Protein AF-A0A1S3IYH3-F1 (afdb_monomer)

Secondary structure (DSSP, 8-state):
------------EEEEETTTEEEEGGGHHHHSTTS-------------------PPPEEEEEEEEEE-HHHHHHHHHTTT-EEPP--SHHHHHHHHHHHHHSTTTT-TT--EEEEEE-TTSTT--EE-STT--B--S--BPTT-S--GGG--EEEE-TTS-EEEE-TTS-EEEEEEEETTTSS-------TTGGGS--S-------PPPP-EEEEEEEE-HHHHHHHHHHTT-EE---SSHHHHHHHHHHHTTSTT--SEEEEEEE-TTSTT--EESSSTT-B--S--BPTT-S--GGG--EEEEETTS-EEEE-TTS-EEEEEE-

Structure (mmCIF, N/CA/C/O backbone):
data_AF-A0A1S3IYH3-F1
#
_entry.id   AF-A0A1S3IYH3-F1
#
loop_
_atom_site.group_PDB
_atom_site.id
_atom_site.type_symbol
_atom_site.label_atom_id
_atom_site.label_alt_id
_atom_site.label_comp_id
_atom_site.label_asym_id
_atom_site.label_entity_id
_atom_site.label_seq_id
_atom_site.pdbx_PDB_ins_code
_atom_site.Cartn_x
_atom_site.Cartn_y
_atom_site.Cartn_z
_atom_site.occupancy
_atom_site.B_iso_or_equiv
_atom_site.auth_seq_id
_atom_site.auth_comp_id
_atom_site.auth_asym_id
_atom_site.auth_atom_id
_atom_site.pdbx_PDB_model_num
ATOM 1 N N . MET A 1 1 ? 7.144 14.142 38.634 1.00 33.03 1 MET A N 1
ATOM 2 C CA . MET A 1 1 ? 6.765 12.744 38.323 1.00 33.03 1 MET A CA 1
ATOM 3 C C . MET A 1 1 ? 5.379 12.823 37.693 1.00 33.03 1 MET A C 1
ATOM 5 O O . MET A 1 1 ? 4.534 13.426 38.326 1.00 33.03 1 MET A O 1
ATOM 9 N N . ALA A 1 2 ? 5.072 12.397 36.472 1.00 28.08 2 ALA A N 1
ATOM 10 C CA . ALA A 1 2 ? 5.749 11.542 35.507 1.00 28.08 2 ALA A CA 1
ATOM 11 C C . ALA A 1 2 ? 5.583 12.110 34.079 1.00 28.08 2 ALA A C 1
ATOM 13 O O . ALA A 1 2 ? 4.710 12.928 33.810 1.00 28.08 2 ALA A O 1
ATOM 14 N N . THR A 1 3 ? 6.490 11.691 33.207 1.00 27.89 3 THR A N 1
ATOM 15 C CA . THR A 1 3 ? 6.721 12.091 31.816 1.00 27.89 3 THR A CA 1
ATOM 16 C C . THR A 1 3 ? 5.726 11.433 30.852 1.00 27.89 3 THR A C 1
ATOM 18 O O . THR A 1 3 ? 5.687 10.208 30.773 1.00 27.89 3 THR A O 1
ATOM 21 N N . GLY A 1 4 ? 4.963 12.227 30.095 1.00 26.36 4 GLY A N 1
ATOM 22 C CA . GLY A 1 4 ? 4.136 11.757 28.978 1.00 26.36 4 GLY A CA 1
ATOM 23 C C . GLY A 1 4 ? 4.936 11.767 27.675 1.00 26.36 4 GLY A C 1
ATOM 24 O O . GLY A 1 4 ? 5.191 12.830 27.118 1.00 26.36 4 GLY A O 1
ATOM 25 N N . GLY A 1 5 ? 5.371 10.593 27.218 1.00 24.89 5 GLY A N 1
ATOM 26 C CA . GLY A 1 5 ? 6.037 10.420 25.928 1.00 24.89 5 GLY A CA 1
ATOM 27 C C . GLY A 1 5 ? 5.013 10.158 24.830 1.00 24.89 5 GLY A C 1
ATOM 28 O O . GLY A 1 5 ? 4.596 9.020 24.647 1.00 24.89 5 GLY A O 1
ATOM 29 N N . GLY A 1 6 ? 4.607 11.202 24.108 1.00 24.44 6 GLY A N 1
ATOM 30 C CA . GLY A 1 6 ? 3.922 11.052 22.826 1.00 24.44 6 GLY A CA 1
ATOM 31 C C . GLY A 1 6 ? 4.946 10.705 21.748 1.00 24.44 6 GLY A C 1
ATOM 32 O O . GLY A 1 6 ? 5.895 11.459 21.529 1.00 24.44 6 GLY A O 1
ATOM 33 N N . THR A 1 7 ? 4.795 9.560 21.088 1.00 23.80 7 THR A N 1
ATOM 34 C CA . THR A 1 7 ? 5.646 9.194 19.952 1.00 23.80 7 THR A CA 1
ATOM 35 C C . THR A 1 7 ? 5.167 9.953 18.716 1.00 23.80 7 THR A C 1
ATOM 37 O O . THR A 1 7 ? 4.266 9.515 18.008 1.00 23.80 7 THR A O 1
ATOM 40 N N . LEU A 1 8 ? 5.761 11.120 18.463 1.00 22.53 8 LEU A N 1
ATOM 41 C CA . LEU A 1 8 ? 5.666 11.808 17.175 1.00 22.53 8 LEU A CA 1
ATOM 42 C C . LEU A 1 8 ? 6.261 10.888 16.093 1.00 22.53 8 LEU A C 1
ATOM 44 O O . LEU A 1 8 ? 7.454 10.580 16.138 1.00 22.53 8 LEU A O 1
ATOM 48 N N . ARG A 1 9 ? 5.457 10.434 15.121 1.00 36.41 9 ARG A N 1
ATOM 49 C CA . ARG A 1 9 ? 5.990 9.816 13.896 1.00 36.41 9 ARG A CA 1
ATOM 50 C C . ARG A 1 9 ? 6.529 10.936 13.009 1.00 36.41 9 ARG A C 1
ATOM 52 O O . ARG A 1 9 ? 5.762 11.703 12.441 1.00 36.41 9 ARG A O 1
ATOM 59 N N . MET A 1 10 ? 7.853 11.058 12.957 1.00 27.27 10 MET A N 1
ATOM 60 C CA . MET A 1 10 ? 8.545 12.009 12.090 1.00 27.27 10 MET A CA 1
ATOM 61 C C . MET A 1 10 ? 8.615 11.444 10.668 1.00 27.27 10 MET A C 1
ATOM 63 O O . MET A 1 10 ? 9.302 10.450 10.444 1.00 27.27 10 MET A O 1
ATOM 67 N N . GLU A 1 11 ? 7.955 12.091 9.709 1.00 35.34 11 GLU A N 1
ATOM 68 C CA . GLU A 1 11 ? 8.387 12.020 8.311 1.00 35.34 11 GLU A CA 1
ATOM 69 C C . GLU A 1 11 ? 9.703 12.800 8.200 1.00 35.34 11 GLU A C 1
ATOM 71 O O . GLU A 1 11 ? 9.780 13.968 8.588 1.00 35.34 11 GLU A O 1
ATOM 76 N N . ILE A 1 12 ? 10.767 12.144 7.735 1.00 40.91 12 ILE A N 1
ATOM 77 C CA . ILE A 1 12 ? 12.074 12.780 7.552 1.00 40.91 12 ILE A CA 1
ATOM 78 C C . ILE A 1 12 ? 12.260 13.019 6.056 1.00 40.91 12 ILE A C 1
ATOM 80 O O . ILE A 1 12 ? 12.367 12.066 5.288 1.00 40.91 12 ILE A O 1
ATOM 84 N N . ARG A 1 13 ? 12.271 14.295 5.660 1.00 44.53 13 ARG A N 1
ATOM 85 C CA . ARG A 1 13 ? 12.477 14.741 4.277 1.00 44.53 13 ARG A CA 1
ATOM 86 C C . ARG A 1 13 ? 13.925 15.186 4.072 1.00 44.53 13 ARG A C 1
ATOM 88 O O . ARG A 1 13 ? 14.491 15.858 4.942 1.00 44.53 13 ARG A O 1
ATOM 95 N N . TRP A 1 14 ? 14.483 14.833 2.919 1.00 43.94 14 TRP A N 1
ATOM 96 C CA . TRP A 1 14 ? 15.854 15.144 2.511 1.00 43.94 14 TRP A CA 1
ATOM 97 C C . TRP A 1 14 ? 15.852 15.851 1.154 1.00 43.94 14 TRP A C 1
ATOM 99 O O . TRP A 1 14 ? 15.078 15.479 0.272 1.00 43.94 14 TRP A O 1
ATOM 109 N N . THR A 1 15 ? 16.728 16.842 0.983 1.00 38.06 15 THR A N 1
ATOM 110 C CA . THR A 1 15 ? 16.970 17.534 -0.294 1.00 38.06 15 THR A CA 1
ATOM 111 C C . THR A 1 15 ? 18.453 17.466 -0.656 1.00 38.06 15 THR A C 1
ATOM 113 O O . THR A 1 15 ? 19.318 17.422 0.225 1.00 38.06 15 THR A O 1
ATOM 116 N N . ILE A 1 16 ? 18.754 17.463 -1.956 1.00 38.06 16 ILE A N 1
ATOM 117 C CA . ILE A 1 16 ? 20.124 17.518 -2.479 1.00 38.06 16 ILE A CA 1
ATOM 118 C C . ILE A 1 16 ? 20.373 18.910 -3.074 1.00 38.06 16 ILE A C 1
ATOM 120 O O . ILE A 1 16 ? 19.574 19.408 -3.862 1.00 38.06 16 ILE A O 1
ATOM 124 N N . GLN A 1 17 ? 21.506 19.527 -2.733 1.00 34.56 17 GLN A N 1
ATOM 125 C CA . GLN A 1 17 ? 22.093 20.632 -3.501 1.00 34.56 17 GLN A CA 1
ATOM 126 C C . GLN A 1 17 ? 23.407 20.159 -4.139 1.00 34.56 17 GLN A C 1
ATOM 128 O O .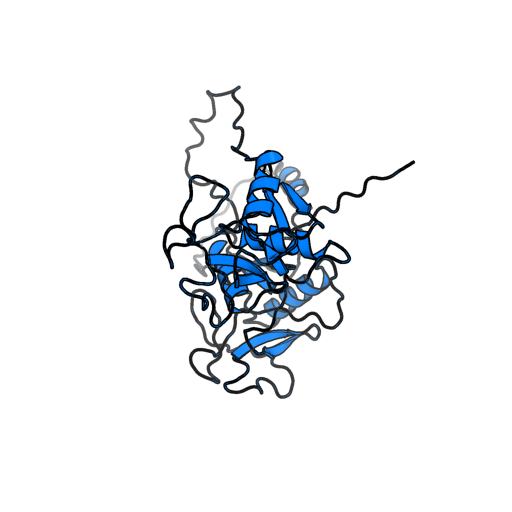 GLN A 1 17 ? 24.094 19.298 -3.582 1.00 34.56 17 GLN A O 1
ATOM 133 N N . HIS A 1 18 ? 23.755 20.698 -5.315 1.00 33.41 18 HIS A N 1
ATOM 134 C CA . HIS A 1 18 ? 24.972 20.331 -6.050 1.00 33.41 18 HIS A CA 1
ATOM 135 C C . HIS A 1 18 ? 26.210 20.352 -5.134 1.00 33.41 18 HIS A C 1
ATOM 137 O O . HIS A 1 18 ? 26.569 21.397 -4.595 1.00 33.41 18 HIS A O 1
ATOM 143 N N . GLY A 1 19 ? 26.854 19.189 -4.964 1.00 39.56 19 GLY A N 1
ATOM 144 C CA . GLY A 1 19 ? 28.021 19.008 -4.089 1.00 39.56 19 GLY A CA 1
ATOM 145 C C . GLY A 1 19 ? 27.952 17.826 -3.111 1.00 39.56 19 GLY A C 1
ATOM 146 O O . GLY A 1 19 ? 28.908 17.618 -2.373 1.00 39.56 19 GLY A O 1
ATOM 147 N N . GLY A 1 20 ? 26.864 17.043 -3.096 1.00 31.80 20 GLY A N 1
ATOM 148 C CA . GLY A 1 20 ? 26.795 15.775 -2.348 1.00 31.80 20 GLY A CA 1
ATOM 149 C C . GLY A 1 20 ? 26.596 15.911 -0.833 1.00 31.80 20 GLY A C 1
ATOM 150 O O . GLY A 1 20 ? 26.801 14.947 -0.101 1.00 31.80 20 GLY A O 1
ATOM 151 N N . SER A 1 21 ? 26.200 17.088 -0.338 1.00 30.55 21 SER A N 1
ATOM 152 C CA . SER A 1 21 ? 25.918 17.298 1.087 1.00 30.55 21 SER A CA 1
ATOM 153 C C . SER A 1 21 ? 24.420 17.156 1.376 1.00 30.55 21 SER A C 1
ATOM 155 O O . SER A 1 21 ? 23.612 17.899 0.822 1.00 30.55 21 SER A O 1
ATOM 157 N N . LEU A 1 22 ? 24.058 16.235 2.274 1.00 38.19 22 LEU A N 1
ATOM 158 C CA . LEU A 1 22 ? 22.696 16.069 2.798 1.00 38.19 22 LEU A CA 1
ATOM 159 C C . LEU A 1 22 ? 22.382 17.169 3.821 1.00 38.19 22 LEU A C 1
ATOM 161 O O . LEU A 1 22 ? 23.230 17.511 4.646 1.00 38.19 22 LEU A O 1
ATOM 165 N N . SER A 1 23 ? 21.153 17.690 3.816 1.00 39.28 23 SER A N 1
ATOM 166 C CA . SER A 1 23 ? 20.659 18.596 4.862 1.00 39.28 23 SER A CA 1
ATOM 167 C C . SER A 1 23 ? 19.246 18.209 5.312 1.00 39.28 23 SER A C 1
ATOM 169 O O . SER A 1 23 ? 18.416 17.782 4.509 1.00 39.28 23 SER A O 1
ATOM 171 N N . ARG A 1 24 ? 18.985 18.295 6.623 1.00 38.81 24 ARG A N 1
ATOM 172 C CA . ARG A 1 24 ? 17.698 17.955 7.250 1.00 38.81 24 ARG A CA 1
ATOM 173 C C . ARG A 1 24 ? 16.799 19.194 7.258 1.00 38.81 24 ARG A C 1
ATOM 175 O O . ARG A 1 24 ? 17.214 20.238 7.755 1.00 38.81 24 ARG A O 1
ATOM 182 N N . MET A 1 25 ? 15.548 19.083 6.798 1.00 38.34 25 MET A N 1
ATOM 183 C CA . MET A 1 25 ? 14.662 20.259 6.650 1.00 38.34 25 MET A CA 1
ATOM 184 C C . MET A 1 25 ? 14.366 21.035 7.950 1.00 38.34 25 MET A C 1
ATOM 186 O O . MET A 1 25 ? 14.010 22.206 7.882 1.00 38.34 25 MET A O 1
ATOM 190 N N . ALA A 1 26 ? 14.573 20.451 9.137 1.00 32.03 26 ALA A N 1
ATOM 191 C CA . ALA A 1 26 ? 14.351 21.144 10.413 1.00 32.03 26 ALA A CA 1
ATOM 192 C C . ALA A 1 26 ? 15.288 22.355 10.655 1.00 32.03 26 ALA A C 1
ATOM 194 O O . ALA A 1 26 ? 15.049 23.131 11.578 1.00 32.03 26 ALA A O 1
ATOM 195 N N . GLU A 1 27 ? 16.349 22.522 9.856 1.00 33.31 27 GLU A N 1
ATOM 196 C CA . GLU A 1 27 ? 17.391 23.538 10.075 1.00 33.31 27 GLU A CA 1
ATOM 197 C C . GLU A 1 27 ? 17.412 24.658 9.007 1.00 33.31 27 GLU A C 1
ATOM 199 O O . GLU A 1 27 ? 17.999 25.722 9.229 1.00 33.31 27 GLU A O 1
ATOM 204 N N . MET A 1 28 ? 16.711 24.489 7.874 1.00 29.89 28 MET A N 1
ATOM 205 C CA . MET A 1 28 ? 16.685 25.495 6.796 1.00 29.89 28 MET A CA 1
ATOM 206 C C . MET A 1 28 ? 15.749 26.683 7.065 1.00 29.89 28 MET A C 1
ATOM 208 O O . MET A 1 28 ? 16.052 27.787 6.613 1.00 29.89 28 MET A O 1
ATOM 212 N N . GLU A 1 29 ? 14.684 26.533 7.862 1.00 29.12 29 GLU A N 1
ATOM 213 C CA . GLU A 1 29 ? 13.773 27.659 8.153 1.00 29.12 29 GLU A CA 1
ATOM 214 C C . GLU A 1 29 ? 14.436 28.791 8.958 1.00 29.12 29 GLU A C 1
ATOM 216 O O . GLU A 1 29 ? 14.025 29.946 8.856 1.00 29.12 29 GLU A O 1
ATOM 221 N N . LYS A 1 30 ? 15.500 28.504 9.725 1.00 28.83 30 LYS A N 1
ATOM 222 C CA . LYS A 1 30 ? 16.181 29.522 10.546 1.00 28.83 30 LYS A CA 1
ATOM 223 C C . LYS A 1 30 ? 17.328 30.243 9.841 1.00 28.83 30 LYS A C 1
ATOM 225 O O . LYS A 1 30 ? 17.666 31.350 10.248 1.00 28.83 30 LYS A O 1
ATOM 230 N N . THR A 1 31 ? 17.912 29.660 8.795 1.00 26.84 31 THR A N 1
ATOM 231 C CA . THR A 1 31 ? 19.165 30.181 8.213 1.00 26.84 31 THR A CA 1
ATOM 232 C C . THR A 1 31 ? 18.926 31.093 7.002 1.00 26.84 31 THR A C 1
ATOM 234 O O . THR A 1 31 ? 19.692 32.029 6.762 1.00 26.84 31 THR A O 1
ATOM 237 N N . VAL A 1 32 ? 17.823 30.892 6.270 1.00 28.75 32 VAL A N 1
ATOM 238 C CA . VAL A 1 32 ? 17.511 31.683 5.063 1.00 28.75 32 VAL A CA 1
ATOM 239 C C . VAL A 1 32 ? 17.020 33.099 5.404 1.00 28.75 32 VAL A C 1
ATOM 241 O O . VAL A 1 32 ? 17.332 34.047 4.688 1.00 28.75 32 VAL A O 1
ATOM 244 N N . TRP A 1 33 ? 16.342 33.296 6.540 1.00 23.28 33 TRP A N 1
ATOM 245 C CA . TRP A 1 33 ? 15.825 34.618 6.925 1.00 23.28 33 TRP A CA 1
ATOM 246 C C . TRP A 1 33 ? 16.855 35.552 7.575 1.00 23.28 33 TRP A C 1
ATOM 248 O O . TRP A 1 33 ? 16.637 36.762 7.598 1.00 23.28 33 TRP A O 1
ATOM 258 N N . SER A 1 34 ? 17.989 35.046 8.073 1.00 29.34 34 SER A N 1
ATOM 259 C CA . SER A 1 34 ? 18.982 35.892 8.755 1.00 29.34 34 SER A CA 1
ATOM 260 C C . SER A 1 34 ? 20.096 36.429 7.850 1.00 29.34 34 SER A C 1
ATOM 262 O O . SER A 1 34 ? 20.919 37.205 8.328 1.00 29.34 34 SER A O 1
ATOM 264 N N . SER A 1 35 ? 20.170 36.026 6.574 1.00 28.72 35 SER A N 1
ATOM 265 C CA . SER A 1 35 ? 21.348 36.288 5.724 1.00 28.72 35 SER A CA 1
ATOM 266 C C . SER A 1 35 ? 21.102 37.114 4.450 1.00 28.72 35 SER A C 1
ATOM 268 O O . SER A 1 35 ? 22.063 37.434 3.757 1.00 28.72 35 SER A O 1
ATOM 270 N N . LEU A 1 36 ? 19.874 37.576 4.173 1.00 29.19 36 LEU A N 1
ATOM 271 C CA . LEU A 1 36 ? 19.559 38.418 2.998 1.00 29.19 36 LEU A CA 1
ATOM 272 C C . LEU A 1 36 ? 19.303 39.904 3.313 1.00 29.19 36 LEU A C 1
ATOM 274 O O . LEU A 1 36 ? 18.517 40.576 2.649 1.00 29.19 36 LEU A O 1
ATOM 278 N N . GLN A 1 37 ? 20.026 40.466 4.282 1.00 33.94 37 GLN A N 1
ATOM 279 C CA . GLN A 1 37 ? 20.200 41.918 4.377 1.00 33.94 37 GLN A CA 1
ATOM 280 C C . GLN A 1 37 ? 21.682 42.259 4.464 1.00 33.94 37 GLN A C 1
ATOM 282 O O . GLN A 1 37 ? 22.277 42.204 5.534 1.00 33.94 37 GLN A O 1
ATOM 287 N N . THR A 1 38 ? 22.279 42.595 3.321 1.00 28.53 38 THR A N 1
ATOM 288 C CA . THR A 1 38 ? 23.277 43.666 3.131 1.00 28.53 38 THR A CA 1
ATOM 289 C C . THR A 1 38 ? 23.877 43.545 1.731 1.00 28.53 38 THR A C 1
ATOM 291 O O . THR A 1 38 ? 24.253 42.460 1.307 1.00 28.53 38 THR A O 1
ATOM 294 N N . GLY A 1 39 ? 24.005 44.668 1.020 1.00 27.91 39 GLY A N 1
ATOM 295 C CA . GLY A 1 39 ? 24.922 44.750 -0.123 1.00 27.91 39 GLY A CA 1
ATOM 296 C C . GLY A 1 39 ? 24.356 45.381 -1.385 1.00 27.91 39 GLY A C 1
ATOM 297 O O . GLY A 1 39 ? 24.109 44.711 -2.375 1.00 27.91 39 GLY A O 1
ATOM 298 N N . ASN A 1 40 ? 24.209 46.700 -1.346 1.00 34.19 40 ASN A N 1
ATOM 299 C CA . ASN A 1 40 ? 24.083 47.576 -2.506 1.00 34.19 40 ASN A CA 1
ATOM 300 C C . ASN A 1 40 ? 25.356 47.477 -3.386 1.00 34.19 40 ASN A C 1
ATOM 302 O O . ASN A 1 40 ? 26.454 47.559 -2.835 1.00 34.19 40 ASN A O 1
ATOM 306 N N . GLY A 1 41 ? 25.252 47.359 -4.717 1.00 28.59 41 GLY A N 1
ATOM 307 C CA . GLY A 1 41 ? 26.436 47.432 -5.590 1.00 28.59 41 GLY A CA 1
ATOM 308 C C . GLY A 1 41 ? 26.230 46.983 -7.039 1.00 28.59 41 GLY A C 1
ATOM 309 O O . GLY A 1 41 ? 26.011 45.815 -7.322 1.00 28.59 41 GLY A O 1
ATOM 310 N N . THR A 1 42 ? 26.326 47.936 -7.959 1.00 33.19 42 THR A N 1
ATOM 3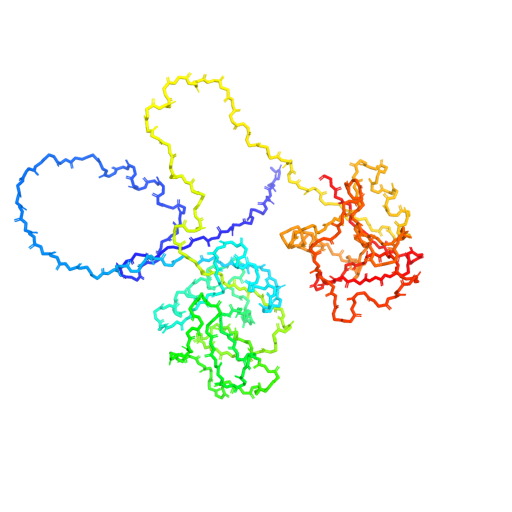11 C CA . THR A 1 42 ? 26.116 47.847 -9.412 1.00 33.19 42 THR A CA 1
ATOM 312 C C . THR A 1 42 ? 27.272 47.231 -10.223 1.00 33.19 42 THR A C 1
ATOM 314 O O . THR A 1 42 ? 28.432 47.382 -9.854 1.00 33.19 42 THR A O 1
ATOM 317 N N . THR A 1 43 ? 26.919 46.777 -11.440 1.00 30.12 43 THR A N 1
ATOM 318 C CA . THR A 1 43 ? 27.673 46.700 -12.726 1.00 30.12 43 THR A CA 1
ATOM 319 C C . THR A 1 43 ? 28.136 45.327 -13.242 1.00 30.12 43 THR A C 1
ATOM 321 O O . THR A 1 43 ? 28.867 44.609 -12.576 1.00 30.12 43 THR A O 1
ATOM 324 N N . GLY A 1 44 ? 27.781 45.046 -14.510 1.00 26.86 44 GLY A N 1
ATOM 325 C CA . GLY A 1 44 ? 28.550 44.188 -15.425 1.00 26.86 44 GLY A CA 1
ATOM 326 C C . GLY A 1 44 ? 27.785 43.032 -16.078 1.00 26.86 44 GLY A C 1
ATOM 327 O O . GLY A 1 44 ? 27.739 41.943 -15.524 1.00 26.86 44 GLY A O 1
ATOM 328 N N . LEU A 1 45 ? 27.244 43.246 -17.286 1.00 34.94 45 LEU A N 1
ATOM 329 C CA . LEU A 1 45 ? 26.768 42.172 -18.167 1.00 34.94 45 LEU A CA 1
ATOM 330 C C . LEU A 1 45 ? 27.917 41.224 -18.557 1.00 34.94 45 LEU A C 1
ATOM 332 O O . LEU A 1 45 ? 28.933 41.678 -19.080 1.00 34.94 45 LEU A O 1
ATOM 336 N N . ALA A 1 46 ? 27.676 39.918 -18.455 1.00 26.88 46 ALA A N 1
ATOM 337 C CA . ALA A 1 46 ? 28.262 38.919 -19.341 1.00 26.88 46 ALA A CA 1
ATOM 338 C C . ALA A 1 46 ? 27.167 37.915 -19.720 1.00 26.88 46 ALA A C 1
ATOM 340 O O . ALA A 1 46 ? 26.683 37.143 -18.898 1.00 26.88 46 ALA A O 1
ATOM 341 N N . THR A 1 47 ? 26.737 37.982 -20.975 1.00 36.47 47 THR A N 1
ATOM 342 C CA . THR A 1 47 ? 25.867 36.996 -21.610 1.00 36.47 47 THR A CA 1
ATOM 343 C C . THR A 1 47 ? 26.681 35.746 -21.926 1.00 36.47 47 THR A C 1
ATOM 345 O O . THR A 1 47 ? 27.591 35.808 -22.752 1.00 36.47 47 THR A O 1
ATOM 348 N N . ALA A 1 48 ? 26.325 34.614 -21.329 1.00 28.94 48 ALA A N 1
ATOM 349 C CA . ALA A 1 48 ? 26.636 33.300 -21.873 1.00 28.94 48 ALA A CA 1
ATOM 350 C C . ALA A 1 48 ? 25.410 32.413 -21.661 1.00 28.94 48 ALA A C 1
ATOM 352 O O . ALA A 1 48 ? 25.058 32.047 -20.545 1.00 28.94 48 ALA A O 1
ATOM 353 N N . SER A 1 49 ? 24.717 32.171 -22.768 1.00 40.12 49 SER A N 1
ATOM 354 C CA . SER A 1 49 ? 23.694 31.154 -22.919 1.00 40.12 49 SER A CA 1
ATOM 355 C C . SER A 1 49 ? 24.337 29.782 -22.755 1.00 40.12 49 SER A C 1
ATOM 357 O O . SER A 1 49 ? 25.081 29.356 -23.638 1.00 40.12 49 SER A O 1
ATOM 359 N N . ASP A 1 50 ? 24.023 29.095 -21.667 1.00 29.39 50 ASP A N 1
ATOM 360 C CA . ASP A 1 50 ? 24.104 27.643 -21.636 1.00 29.39 50 ASP A CA 1
ATOM 361 C C . ASP A 1 50 ? 22.809 27.125 -21.016 1.00 29.39 50 ASP A C 1
ATOM 363 O O . ASP A 1 50 ? 22.590 27.181 -19.807 1.00 29.39 50 ASP A O 1
ATOM 367 N N . SER A 1 51 ? 21.874 26.739 -21.882 1.00 35.41 51 SER A N 1
ATOM 368 C CA . SER A 1 51 ? 20.636 26.079 -21.488 1.00 35.41 51 SER A CA 1
ATOM 369 C C . SER A 1 51 ? 20.906 24.585 -21.327 1.00 35.41 51 SER A C 1
ATOM 371 O O . SER A 1 51 ? 20.350 23.765 -22.056 1.00 35.41 51 SER A O 1
ATOM 373 N N . SER A 1 52 ? 21.770 24.216 -20.386 1.00 36.59 52 SER A N 1
ATOM 374 C CA . SER A 1 52 ? 21.681 22.895 -19.778 1.00 36.59 52 SER A CA 1
ATOM 375 C C . SER A 1 52 ? 20.533 22.973 -18.778 1.00 36.59 52 SER A C 1
ATOM 377 O O . SER A 1 52 ? 20.650 23.636 -17.747 1.00 36.59 52 SER A O 1
ATOM 379 N N . SER A 1 53 ? 19.392 22.378 -19.112 1.00 34.59 53 SER A N 1
ATOM 380 C CA . SER A 1 53 ? 18.264 22.219 -18.197 1.00 34.59 53 SER A CA 1
ATOM 381 C C . SER A 1 53 ? 18.746 21.495 -16.939 1.00 34.59 53 SER A C 1
ATOM 383 O O . SER A 1 53 ? 18.936 20.280 -16.953 1.00 34.59 53 SER A O 1
ATOM 385 N N . VAL A 1 54 ? 19.006 22.249 -15.872 1.00 40.59 54 VAL A N 1
ATOM 386 C CA . VAL A 1 54 ? 19.349 21.703 -14.559 1.00 40.59 54 VAL A CA 1
ATOM 387 C C . VAL A 1 54 ? 18.153 20.863 -14.107 1.00 40.59 54 VAL A C 1
ATOM 389 O O . VAL A 1 54 ? 17.078 21.419 -13.881 1.00 40.59 54 VAL A O 1
ATOM 392 N N . LYS A 1 55 ? 18.310 19.530 -14.041 1.00 45.47 55 LYS A N 1
ATOM 393 C CA . LYS A 1 55 ? 17.298 18.619 -13.477 1.00 45.47 55 LYS A CA 1
ATOM 394 C C . LYS A 1 55 ? 17.039 19.089 -12.044 1.00 45.47 55 LYS A C 1
ATOM 396 O O . LYS A 1 55 ? 17.990 19.297 -11.287 1.00 45.47 55 LYS A O 1
ATOM 401 N N . ALA A 1 56 ? 15.779 19.352 -11.706 1.00 50.84 56 ALA A N 1
ATOM 402 C CA . ALA A 1 56 ? 15.414 19.747 -10.352 1.00 50.84 56 ALA A CA 1
ATOM 403 C C . ALA A 1 56 ? 15.888 18.669 -9.356 1.00 50.84 56 ALA A C 1
ATOM 405 O O . ALA A 1 56 ? 15.952 17.494 -9.720 1.00 50.84 56 ALA A O 1
ATOM 406 N N . PRO A 1 57 ? 16.266 19.038 -8.122 1.00 59.84 57 PRO A N 1
ATOM 407 C CA . PRO A 1 57 ? 16.714 18.055 -7.147 1.00 59.84 57 PRO A CA 1
ATOM 408 C C . PRO A 1 57 ? 15.571 17.100 -6.775 1.00 59.84 57 PRO A C 1
ATOM 410 O O . PRO A 1 57 ? 14.490 17.555 -6.392 1.00 59.84 57 PRO A O 1
ATOM 413 N N . SER A 1 58 ? 15.833 15.791 -6.846 1.00 69.88 58 SER A N 1
ATOM 414 C CA . SER A 1 58 ? 14.918 14.761 -6.345 1.00 69.88 58 SER A CA 1
ATOM 415 C C . SER A 1 58 ? 14.745 14.886 -4.827 1.00 69.88 58 SER A C 1
ATOM 417 O O . SER A 1 58 ? 15.706 15.119 -4.081 1.00 69.88 58 SER A O 1
ATOM 419 N N . VAL A 1 59 ? 13.513 14.709 -4.360 1.00 79.25 59 VAL A N 1
ATOM 420 C CA . VAL A 1 59 ? 13.140 14.634 -2.946 1.00 79.25 59 VAL A CA 1
ATOM 421 C C . VAL A 1 59 ? 12.812 13.188 -2.610 1.00 79.25 59 VAL A C 1
ATOM 423 O O . VAL A 1 59 ? 12.004 12.550 -3.282 1.00 79.25 59 VAL A O 1
ATOM 426 N N . TYR A 1 60 ? 13.401 12.695 -1.523 1.00 79.75 60 TYR A N 1
ATOM 427 C CA . TYR A 1 60 ? 13.220 11.319 -1.078 1.00 79.75 60 TYR A CA 1
ATOM 428 C C . TYR A 1 60 ? 12.452 11.254 0.240 1.00 79.75 60 TYR A C 1
ATOM 430 O O . TYR A 1 60 ? 12.754 11.983 1.192 1.00 79.75 60 TYR A O 1
ATOM 438 N N . THR A 1 61 ? 11.484 10.342 0.313 1.00 82.38 61 THR A N 1
ATOM 439 C CA . THR A 1 61 ? 10.676 10.091 1.513 1.00 82.38 61 THR A CA 1
ATOM 440 C C . THR A 1 61 ? 10.752 8.621 1.896 1.00 82.38 61 THR A C 1
ATOM 442 O O . THR A 1 61 ? 10.277 7.756 1.165 1.00 82.38 61 THR A O 1
ATOM 445 N N . TYR A 1 62 ? 11.325 8.336 3.063 1.00 82.19 62 TYR A N 1
ATOM 446 C CA . TYR A 1 62 ? 11.318 6.994 3.641 1.00 82.19 62 TYR A CA 1
ATOM 447 C C . TYR A 1 62 ? 9.955 6.663 4.249 1.00 82.19 62 TYR A C 1
ATOM 449 O O . TYR A 1 62 ? 9.422 7.445 5.042 1.00 82.19 62 TYR A O 1
ATOM 457 N N . VAL A 1 63 ? 9.429 5.481 3.935 1.00 83.06 63 VAL A N 1
ATOM 458 C CA . VAL A 1 63 ? 8.122 5.028 4.407 1.00 83.06 63 VAL A CA 1
ATOM 459 C C . VAL A 1 63 ? 8.283 3.772 5.282 1.00 83.06 63 VAL A C 1
ATOM 461 O O . VAL A 1 63 ? 8.568 2.689 4.764 1.00 83.06 63 VAL A O 1
ATOM 464 N N . PRO A 1 64 ? 8.106 3.886 6.617 1.00 80.25 64 PRO A N 1
ATOM 465 C CA . PRO A 1 64 ? 8.301 2.791 7.569 1.00 80.25 64 PRO A CA 1
ATOM 466 C C . PRO A 1 64 ? 7.060 1.897 7.718 1.00 80.25 64 PRO A C 1
ATOM 468 O O . PRO A 1 64 ? 6.581 1.675 8.833 1.00 80.25 64 PRO A O 1
ATOM 471 N N . ILE A 1 65 ? 6.486 1.448 6.602 1.00 76.56 65 ILE A N 1
ATOM 472 C CA . ILE A 1 65 ? 5.362 0.504 6.590 1.00 76.56 65 ILE A CA 1
ATOM 473 C C . ILE A 1 65 ? 5.665 -0.637 5.624 1.00 76.56 65 ILE A C 1
ATOM 475 O O . ILE A 1 65 ? 6.213 -0.419 4.549 1.00 76.56 65 ILE A O 1
ATOM 479 N N . ASP A 1 66 ? 5.296 -1.848 6.022 1.00 82.88 66 ASP A N 1
ATOM 480 C CA . ASP A 1 66 ? 5.478 -3.068 5.243 1.00 82.88 66 ASP A CA 1
ATOM 481 C C . ASP A 1 66 ? 4.380 -3.192 4.175 1.00 82.88 66 ASP A C 1
ATOM 483 O O . ASP A 1 66 ? 3.234 -3.492 4.509 1.00 82.88 66 ASP A O 1
ATOM 487 N N . LEU A 1 67 ? 4.723 -2.980 2.901 1.00 82.12 67 LEU A N 1
ATOM 488 C CA . LEU A 1 67 ? 3.816 -3.133 1.755 1.00 82.12 67 LEU A CA 1
ATOM 489 C C . LEU A 1 67 ? 4.396 -4.069 0.691 1.00 82.12 67 LEU A C 1
ATOM 491 O O . LEU A 1 67 ? 5.615 -4.223 0.580 1.00 82.12 67 LEU A O 1
ATOM 495 N N . SER A 1 68 ? 3.517 -4.681 -0.109 1.00 87.88 68 SER A N 1
ATOM 496 C CA . SER A 1 68 ? 3.925 -5.356 -1.343 1.00 87.88 68 SER A CA 1
ATOM 497 C C . SER A 1 68 ? 4.479 -4.341 -2.344 1.00 87.88 68 SER A C 1
ATOM 499 O O . SER A 1 68 ? 4.236 -3.138 -2.221 1.00 87.88 68 SER A O 1
ATOM 501 N N . TYR A 1 69 ? 5.197 -4.813 -3.361 1.00 90.88 69 TYR A N 1
ATOM 502 C CA . TYR A 1 69 ? 5.772 -3.935 -4.379 1.00 90.88 69 TYR A CA 1
ATOM 503 C C . TYR A 1 69 ? 4.709 -3.094 -5.102 1.00 90.88 69 TYR A C 1
ATOM 505 O O . TYR A 1 69 ? 4.865 -1.884 -5.278 1.00 90.88 69 TYR A O 1
ATOM 513 N N . SER A 1 70 ? 3.586 -3.720 -5.473 1.00 86.38 70 SER A N 1
ATOM 514 C CA . SER A 1 70 ? 2.476 -3.034 -6.140 1.00 86.38 70 SER A CA 1
ATOM 515 C C . SER A 1 70 ? 1.851 -1.966 -5.241 1.00 86.38 70 SER A C 1
ATOM 517 O O . SER A 1 70 ? 1.648 -0.837 -5.686 1.00 86.38 70 SER A O 1
ATOM 519 N N . ALA A 1 71 ? 1.615 -2.278 -3.963 1.00 80.56 71 ALA A N 1
ATOM 520 C CA . ALA A 1 71 ? 1.058 -1.325 -3.007 1.00 80.56 71 ALA A CA 1
ATOM 521 C C . ALA A 1 71 ? 2.025 -0.161 -2.718 1.00 80.56 71 ALA A C 1
ATOM 523 O O . ALA A 1 71 ? 1.602 0.992 -2.659 1.00 80.56 71 ALA A O 1
ATOM 524 N N . ALA A 1 72 ? 3.329 -0.430 -2.612 1.00 85.12 72 ALA A N 1
ATOM 525 C CA . ALA A 1 72 ? 4.355 0.599 -2.438 1.00 85.12 72 ALA A CA 1
ATOM 526 C C . ALA A 1 72 ? 4.477 1.521 -3.670 1.00 85.12 72 ALA A C 1
ATOM 528 O O . ALA A 1 72 ? 4.582 2.741 -3.530 1.00 85.12 72 ALA A O 1
ATOM 529 N N . THR 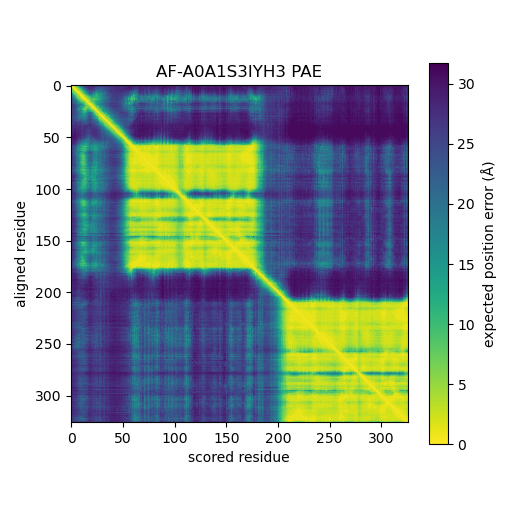A 1 73 ? 4.380 0.959 -4.880 1.00 87.00 73 THR A N 1
ATOM 530 C CA . THR A 1 73 ? 4.363 1.729 -6.137 1.00 87.00 73 THR A CA 1
ATOM 531 C C . THR A 1 73 ? 3.173 2.685 -6.185 1.00 87.00 73 THR A C 1
ATOM 533 O O . THR A 1 73 ? 3.338 3.871 -6.477 1.00 87.00 73 THR A O 1
ATOM 536 N N . VAL A 1 74 ? 1.974 2.194 -5.854 1.00 83.00 74 VAL A N 1
ATOM 537 C CA . VAL A 1 74 ? 0.763 3.025 -5.771 1.00 83.00 74 VAL A CA 1
ATOM 538 C C . VAL A 1 74 ? 0.922 4.107 -4.700 1.00 83.00 74 VAL A C 1
ATOM 540 O O . VAL A 1 74 ? 0.605 5.266 -4.962 1.00 83.00 74 VAL A O 1
ATOM 543 N N . TYR A 1 75 ? 1.500 3.775 -3.541 1.00 86.62 75 TYR A N 1
ATOM 544 C CA . TYR A 1 75 ? 1.724 4.731 -2.451 1.00 86.62 75 TYR A CA 1
ATOM 545 C C . TYR A 1 75 ? 2.519 5.958 -2.885 1.00 86.62 75 TYR A C 1
ATOM 547 O O . TYR A 1 75 ? 2.137 7.086 -2.546 1.00 86.62 75 TYR A O 1
ATOM 555 N N . CYS A 1 76 ? 3.608 5.752 -3.625 1.00 84.94 76 CYS A N 1
ATOM 556 C CA . CYS A 1 76 ? 4.408 6.858 -4.132 1.00 84.94 76 CYS A CA 1
ATOM 557 C C . CYS A 1 76 ? 3.663 7.620 -5.239 1.00 84.94 76 CYS A C 1
ATOM 559 O O . CYS A 1 76 ? 3.604 8.850 -5.188 1.00 84.94 76 CYS A O 1
ATOM 561 N N . ARG A 1 77 ? 3.006 6.915 -6.172 1.00 86.38 77 ARG A N 1
ATOM 562 C CA . ARG A 1 77 ? 2.266 7.533 -7.293 1.00 86.38 77 ARG A CA 1
ATOM 563 C C . ARG A 1 77 ? 1.150 8.467 -6.846 1.00 86.38 77 ARG A C 1
ATOM 565 O O . ARG A 1 77 ? 1.039 9.571 -7.372 1.00 86.38 77 ARG A O 1
ATOM 572 N N . GLU A 1 78 ? 0.380 8.086 -5.831 1.00 81.75 78 GLU A N 1
ATOM 573 C CA . GLU A 1 78 ? -0.680 8.936 -5.262 1.00 81.75 78 GLU A CA 1
ATOM 574 C C . GLU A 1 78 ? -0.161 10.252 -4.660 1.00 81.75 78 GLU A C 1
ATOM 576 O O . GLU A 1 78 ? -0.930 11.187 -4.444 1.00 81.75 78 GLU A O 1
ATOM 581 N N . ARG A 1 79 ? 1.143 10.341 -4.383 1.00 81.31 79 ARG A N 1
ATOM 582 C CA . ARG A 1 79 ? 1.808 11.531 -3.835 1.00 81.31 79 ARG A CA 1
ATOM 583 C C . ARG A 1 79 ? 2.609 12.292 -4.889 1.00 81.31 79 ARG A C 1
ATOM 585 O O . ARG A 1 79 ? 3.430 13.125 -4.528 1.00 81.31 79 ARG A O 1
ATOM 592 N N . GLY A 1 80 ? 2.386 12.006 -6.173 1.00 82.19 80 GLY A N 1
ATOM 593 C CA . GLY A 1 80 ? 3.150 12.621 -7.260 1.00 82.19 80 GLY A CA 1
ATOM 594 C C . GLY A 1 80 ? 4.619 12.186 -7.284 1.00 82.19 80 GLY A C 1
ATOM 595 O O . GLY A 1 80 ? 5.465 12.933 -7.761 1.00 82.19 80 GLY A O 1
ATOM 596 N N . ALA A 1 81 ? 4.916 11.003 -6.744 1.00 88.38 81 ALA A N 1
ATOM 597 C CA . ALA A 1 81 ? 6.242 10.401 -6.674 1.00 88.38 81 ALA A CA 1
ATOM 598 C C . ALA A 1 81 ? 6.238 9.010 -7.340 1.00 88.38 81 ALA A C 1
ATOM 600 O O . ALA A 1 81 ? 5.202 8.494 -7.757 1.00 88.38 81 ALA A O 1
ATOM 601 N N . HIS A 1 82 ? 7.387 8.360 -7.419 1.00 93.06 82 HIS A N 1
ATOM 602 C CA . HIS A 1 82 ? 7.530 6.944 -7.759 1.00 93.06 82 HIS A CA 1
ATOM 603 C C . HIS A 1 82 ? 8.398 6.253 -6.705 1.00 93.06 82 HIS A C 1
ATOM 605 O O . HIS A 1 82 ? 8.887 6.900 -5.779 1.00 93.06 82 HIS A O 1
ATOM 611 N N . LEU A 1 83 ? 8.541 4.929 -6.779 1.00 94.06 83 LEU A N 1
ATOM 612 C CA . LEU A 1 83 ? 9.536 4.261 -5.942 1.00 94.06 83 LEU A CA 1
ATOM 613 C C . LEU A 1 83 ? 10.928 4.744 -6.354 1.00 94.06 83 LEU A C 1
ATOM 615 O O . LEU A 1 83 ? 11.179 4.989 -7.533 1.00 94.06 83 LEU A O 1
ATOM 619 N N . ALA A 1 84 ? 11.811 4.905 -5.374 1.00 92.81 84 ALA A N 1
ATOM 620 C CA . ALA A 1 84 ? 13.115 5.502 -5.603 1.00 92.81 84 ALA A CA 1
ATOM 621 C C . ALA A 1 84 ? 13.942 4.713 -6.615 1.00 92.81 84 ALA A C 1
ATOM 623 O O . ALA A 1 84 ? 14.038 3.482 -6.539 1.00 92.81 84 ALA A O 1
ATOM 624 N N . THR A 1 85 ? 14.542 5.445 -7.541 1.00 92.38 85 THR A N 1
ATOM 625 C CA . THR A 1 85 ? 15.485 4.920 -8.519 1.00 92.38 85 THR A CA 1
ATOM 626 C C . THR A 1 85 ? 16.909 5.015 -7.980 1.00 92.38 85 THR A C 1
ATOM 628 O O . THR A 1 85 ? 17.205 5.771 -7.053 1.00 92.38 85 THR A O 1
ATOM 631 N N . ALA A 1 86 ? 17.789 4.176 -8.513 1.00 88.88 86 ALA A N 1
ATOM 632 C CA . ALA A 1 86 ? 19.217 4.236 -8.246 1.00 88.88 86 ALA A CA 1
ATOM 633 C C . ALA A 1 86 ? 19.940 4.107 -9.585 1.00 88.88 86 ALA A C 1
ATOM 635 O O . ALA A 1 86 ? 20.470 3.048 -9.911 1.00 88.88 86 ALA A O 1
ATOM 636 N N . GLU A 1 87 ? 19.905 5.168 -10.388 1.00 85.12 87 GLU A N 1
ATOM 637 C CA . GLU A 1 87 ? 20.492 5.211 -11.733 1.00 85.12 87 GLU A CA 1
ATOM 638 C C . GLU A 1 87 ? 22.007 5.464 -11.685 1.00 85.12 87 GLU A C 1
ATOM 640 O O . GLU A 1 87 ? 22.719 5.259 -12.667 1.00 85.12 87 GLU A O 1
ATOM 645 N N . THR A 1 88 ? 22.522 5.891 -10.530 1.00 76.06 88 THR A N 1
ATOM 646 C CA . THR A 1 88 ? 23.945 6.161 -10.304 1.00 76.06 88 THR A CA 1
ATOM 647 C C . THR A 1 88 ? 24.414 5.670 -8.936 1.00 76.06 88 THR A C 1
ATOM 649 O O . THR A 1 88 ? 23.627 5.436 -8.014 1.00 76.06 88 THR A O 1
ATOM 652 N N . ARG A 1 89 ? 25.738 5.561 -8.768 1.00 72.50 89 ARG A N 1
ATOM 653 C CA . ARG A 1 89 ? 26.348 5.240 -7.468 1.00 72.50 89 ARG A CA 1
ATOM 654 C C . ARG A 1 89 ? 26.058 6.323 -6.427 1.00 72.50 89 ARG A C 1
ATOM 656 O O . ARG A 1 89 ? 25.919 6.027 -5.239 1.00 72.50 89 ARG A O 1
ATOM 663 N N . GLU A 1 90 ? 26.001 7.574 -6.864 1.00 66.00 90 GLU A N 1
ATOM 664 C CA . GLU A 1 90 ? 25.709 8.733 -6.033 1.00 66.00 90 GLU A CA 1
ATOM 665 C C . GLU A 1 90 ? 24.278 8.668 -5.483 1.00 66.00 90 GLU A C 1
ATOM 667 O O . GLU A 1 90 ? 24.088 8.834 -4.278 1.00 66.00 90 GLU A O 1
ATOM 672 N N . GLU A 1 91 ? 23.290 8.344 -6.321 1.00 75.38 91 GLU A N 1
ATOM 673 C CA . GLU A 1 91 ? 21.898 8.130 -5.895 1.00 75.38 91 GLU A CA 1
ATOM 674 C C . GLU A 1 91 ? 21.770 6.934 -4.949 1.00 75.38 91 GLU A C 1
ATOM 676 O O . GLU A 1 91 ? 21.179 7.051 -3.876 1.00 75.38 91 GLU A O 1
ATOM 681 N N . LEU A 1 92 ? 22.419 5.813 -5.269 1.00 75.31 92 LEU A N 1
ATOM 682 C CA . LEU A 1 92 ? 22.441 4.634 -4.401 1.00 75.31 92 LEU A CA 1
ATOM 683 C C . LEU A 1 92 ? 22.992 4.950 -2.997 1.00 75.31 92 LEU A C 1
ATOM 685 O O . LEU A 1 92 ? 22.430 4.518 -1.986 1.00 75.31 92 LEU A O 1
ATOM 689 N N . SER A 1 93 ? 24.049 5.767 -2.926 1.00 68.81 93 SER A N 1
ATOM 690 C CA . SER A 1 93 ? 24.646 6.224 -1.662 1.00 68.81 93 SER A CA 1
ATOM 691 C C . SER A 1 93 ? 23.678 7.091 -0.842 1.00 68.81 93 SER A C 1
ATOM 693 O O . SER A 1 93 ? 23.696 7.056 0.392 1.00 68.81 93 SER A O 1
ATOM 695 N N . VAL A 1 94 ? 22.803 7.858 -1.503 1.00 70.19 94 VAL A N 1
ATOM 696 C CA . VAL A 1 94 ? 21.743 8.637 -0.842 1.00 70.19 94 VAL A CA 1
ATOM 697 C C . VAL A 1 94 ? 20.690 7.710 -0.241 1.00 70.19 94 VAL A C 1
ATOM 699 O O . VAL A 1 94 ? 20.330 7.884 0.925 1.00 70.19 94 VAL A O 1
ATOM 702 N N . LEU A 1 95 ? 20.236 6.694 -0.980 1.00 80.06 95 LEU A N 1
ATOM 703 C CA . LEU A 1 95 ? 19.262 5.718 -0.473 1.00 80.06 95 LEU A CA 1
ATOM 704 C C . LEU A 1 95 ? 19.797 4.968 0.751 1.00 80.06 95 LEU A C 1
ATOM 706 O O . LEU A 1 95 ? 19.083 4.805 1.745 1.00 80.06 95 LEU A O 1
ATOM 710 N N . TYR A 1 96 ? 21.080 4.604 0.727 1.00 73.88 96 TYR A N 1
ATOM 711 C CA . TYR A 1 96 ? 21.772 4.037 1.881 1.00 73.88 96 TYR A CA 1
ATOM 712 C C . TYR A 1 96 ? 21.782 4.986 3.088 1.00 73.88 96 TYR A C 1
ATOM 714 O O . TYR A 1 96 ? 21.454 4.585 4.208 1.00 73.88 96 TYR A O 1
ATOM 722 N N . ALA A 1 97 ? 22.105 6.264 2.875 1.00 68.00 97 ALA A N 1
ATOM 723 C CA . ALA A 1 97 ? 22.121 7.264 3.940 1.00 68.00 97 ALA A CA 1
ATOM 724 C C . ALA A 1 97 ? 20.725 7.526 4.536 1.00 68.00 97 ALA A C 1
ATOM 726 O O . ALA A 1 97 ? 20.614 7.785 5.738 1.00 68.00 97 ALA A O 1
ATOM 727 N N . ILE A 1 98 ? 19.666 7.445 3.724 1.00 73.25 98 ILE A N 1
ATOM 728 C CA . ILE A 1 98 ? 18.268 7.529 4.172 1.00 73.25 98 ILE A CA 1
ATOM 729 C C . ILE A 1 98 ? 17.910 6.306 5.019 1.00 73.25 98 ILE A C 1
ATOM 731 O O . ILE A 1 98 ? 17.350 6.461 6.106 1.00 73.25 98 ILE A O 1
ATOM 735 N N . TRP A 1 99 ? 18.272 5.105 4.560 1.00 74.94 99 TRP A N 1
ATOM 736 C CA . TRP A 1 99 ? 18.053 3.859 5.297 1.00 74.94 99 TRP A CA 1
ATOM 737 C C . TRP A 1 99 ? 18.734 3.877 6.678 1.00 74.94 99 TRP A C 1
ATOM 739 O O . TRP A 1 99 ? 18.085 3.565 7.675 1.00 74.94 99 TRP A O 1
ATOM 749 N N . GLN A 1 100 ? 19.990 4.333 6.765 1.00 68.44 100 GLN A N 1
ATOM 750 C CA . GLN A 1 100 ? 20.735 4.457 8.032 1.00 68.44 100 GLN A CA 1
ATOM 751 C C . GLN A 1 100 ? 20.070 5.406 9.044 1.00 68.44 100 GLN A C 1
ATOM 753 O O . GLN A 1 100 ? 20.190 5.236 10.257 1.00 68.44 100 GLN A O 1
ATOM 758 N N . GLN A 1 101 ? 19.387 6.443 8.555 1.00 62.62 101 GLN A N 1
ATOM 759 C CA . GLN A 1 101 ? 18.807 7.507 9.384 1.00 62.62 101 GLN A CA 1
ATOM 760 C C . GLN A 1 101 ? 17.313 7.315 9.669 1.00 62.62 101 GLN A C 1
ATOM 762 O O . GLN A 1 101 ? 16.716 8.091 10.421 1.00 62.62 101 GLN A O 1
ATOM 767 N N . ALA A 1 102 ? 16.704 6.282 9.090 1.00 62.34 102 ALA A N 1
ATOM 768 C CA . ALA A 1 102 ? 15.326 5.906 9.342 1.00 62.34 102 ALA A CA 1
ATOM 769 C C . ALA A 1 102 ? 15.076 5.603 10.836 1.00 62.34 102 ALA A C 1
ATOM 771 O O . ALA A 1 102 ? 15.939 5.042 11.516 1.00 62.34 102 ALA A O 1
ATOM 772 N N . PRO A 1 103 ? 13.888 5.908 11.390 1.00 53.12 103 PRO A N 1
ATOM 773 C CA . PRO A 1 103 ? 13.511 5.454 12.727 1.00 53.12 103 PRO A CA 1
ATOM 774 C C . PRO A 1 103 ? 13.518 3.917 12.792 1.00 53.12 103 PRO A C 1
ATOM 776 O O . PRO A 1 103 ? 12.745 3.263 12.099 1.00 53.12 103 PRO A O 1
ATOM 779 N N . GLY A 1 104 ? 14.403 3.338 13.612 1.00 54.59 104 GLY A N 1
ATOM 780 C CA . GLY A 1 104 ? 14.675 1.892 13.612 1.00 54.59 104 GLY A CA 1
ATOM 781 C C . GLY A 1 104 ? 15.769 1.450 12.628 1.00 54.59 104 GLY A C 1
ATOM 782 O O . GLY A 1 104 ? 15.923 0.248 12.420 1.00 54.59 104 GLY A O 1
ATOM 783 N N . GLY A 1 105 ? 16.527 2.407 12.070 1.00 48.41 105 GLY A N 1
ATOM 784 C CA . GLY A 1 105 ? 17.530 2.344 10.987 1.00 48.41 105 GLY A CA 1
ATOM 785 C C . GLY A 1 105 ? 18.760 1.461 11.204 1.00 48.41 105 GLY A C 1
ATOM 786 O O . GLY A 1 105 ? 19.827 1.715 10.669 1.00 48.41 105 GLY A O 1
ATOM 787 N N . ALA A 1 106 ? 18.608 0.399 11.981 1.00 45.47 106 ALA A N 1
ATOM 788 C CA . ALA A 1 106 ? 19.547 -0.702 12.077 1.00 45.47 106 ALA A CA 1
ATOM 789 C C . ALA A 1 106 ? 18.813 -2.021 12.365 1.00 45.47 106 ALA A C 1
ATOM 791 O O . ALA A 1 106 ? 19.332 -2.885 13.073 1.00 45.47 106 ALA A O 1
ATOM 792 N N . CYS A 1 107 ? 17.599 -2.229 11.844 1.00 55.12 107 CYS A N 1
ATOM 793 C CA . CYS A 1 107 ? 17.154 -3.607 11.677 1.00 55.12 107 CYS A CA 1
ATOM 794 C C . CYS A 1 107 ? 18.081 -4.233 10.632 1.00 55.12 107 CYS A C 1
ATOM 796 O O . CYS A 1 107 ? 17.916 -4.020 9.435 1.00 55.12 107 CYS A O 1
ATOM 798 N N . ALA A 1 108 ? 19.090 -4.974 11.099 1.00 43.47 108 ALA A N 1
ATOM 799 C CA . ALA A 1 108 ? 20.197 -5.553 10.327 1.00 43.47 108 ALA A CA 1
ATOM 800 C C . ALA A 1 108 ? 19.778 -6.563 9.226 1.00 43.47 108 ALA A C 1
ATOM 802 O O . ALA A 1 108 ? 20.606 -7.308 8.713 1.00 43.47 108 ALA A O 1
ATOM 803 N N . GLY A 1 109 ? 18.494 -6.592 8.861 1.00 54.31 109 GLY A N 1
ATOM 804 C CA . GLY A 1 109 ? 17.930 -7.341 7.744 1.00 54.31 109 GLY A CA 1
ATOM 805 C C . GLY A 1 109 ? 16.729 -6.664 7.069 1.00 54.31 109 GLY A C 1
ATOM 806 O O . GLY A 1 109 ? 16.056 -7.321 6.277 1.00 54.31 109 GLY A O 1
ATOM 807 N N . CYS A 1 110 ? 16.424 -5.394 7.369 1.00 71.81 110 CYS A N 1
ATOM 808 C CA . CYS A 1 110 ? 15.379 -4.662 6.656 1.00 71.81 110 CYS A CA 1
ATOM 809 C C . CYS A 1 110 ? 15.850 -4.337 5.245 1.00 71.81 110 CYS A C 1
ATOM 811 O O . CYS A 1 110 ? 16.786 -3.558 5.065 1.00 71.81 110 CYS A O 1
ATOM 813 N N . ARG A 1 111 ? 15.171 -4.934 4.268 1.00 85.38 111 ARG A N 1
ATOM 814 C CA . ARG A 1 111 ? 15.289 -4.573 2.859 1.00 85.38 111 ARG A CA 1
ATOM 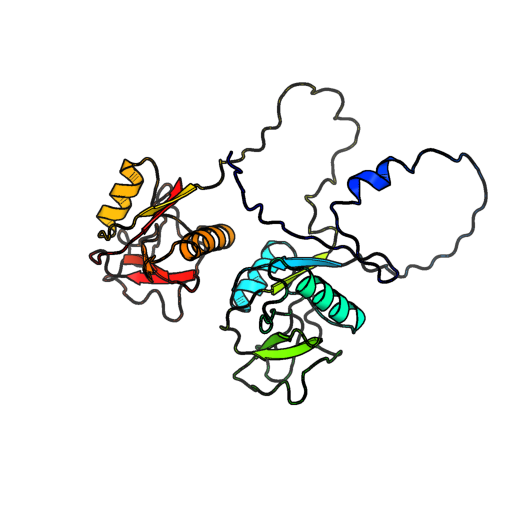815 C C . ARG A 1 111 ? 14.243 -3.531 2.508 1.00 85.38 111 ARG A C 1
ATOM 817 O O . ARG A 1 111 ? 13.195 -3.488 3.158 1.00 85.38 111 ARG A O 1
ATOM 824 N N . LEU A 1 112 ? 14.527 -2.722 1.500 1.00 89.62 112 LEU A N 1
ATOM 825 C CA . LEU A 1 112 ? 13.596 -1.712 1.004 1.00 89.62 112 LEU A CA 1
ATOM 826 C C . LEU A 1 112 ? 13.184 -2.024 -0.426 1.00 89.62 112 LEU A C 1
ATOM 828 O O . LEU A 1 112 ? 14.014 -2.516 -1.177 1.00 89.62 112 LEU A O 1
ATOM 832 N N . TRP A 1 113 ? 11.961 -1.693 -0.830 1.00 95.12 113 TRP A N 1
ATOM 833 C CA . TRP A 1 113 ? 11.653 -1.654 -2.260 1.00 95.12 113 TRP A CA 1
ATOM 834 C C . TRP A 1 113 ? 12.363 -0.486 -2.950 1.00 95.12 113 TRP A C 1
ATOM 836 O O . TRP A 1 113 ? 12.359 0.633 -2.426 1.00 95.12 113 TRP A O 1
ATOM 846 N N . LEU A 1 114 ? 12.932 -0.766 -4.127 1.00 94.56 114 LEU A N 1
ATOM 847 C CA . LEU A 1 114 ? 13.346 0.222 -5.126 1.00 94.56 114 LEU A CA 1
ATOM 848 C C . LEU A 1 114 ? 12.401 0.190 -6.317 1.00 94.56 114 LEU A C 1
ATOM 850 O O . LEU A 1 114 ? 11.593 -0.719 -6.469 1.00 94.56 114 LEU A O 1
ATOM 854 N N . GLY A 1 115 ? 12.506 1.194 -7.174 1.00 95.75 115 GLY A N 1
ATOM 855 C CA . GLY A 1 115 ? 11.590 1.384 -8.279 1.00 95.75 115 GLY A CA 1
ATOM 856 C C . GLY A 1 115 ? 11.810 0.499 -9.492 1.00 95.75 115 GLY A C 1
ATOM 857 O O . GLY A 1 115 ? 11.238 0.837 -10.505 1.00 95.75 115 GLY A O 1
ATOM 858 N N . ALA A 1 116 ? 12.602 -0.575 -9.466 1.00 96.50 116 ALA A N 1
ATOM 859 C CA . ALA A 1 116 ? 12.774 -1.421 -10.654 1.00 96.50 116 ALA A CA 1
ATOM 860 C C . ALA A 1 116 ? 12.030 -2.755 -10.560 1.00 96.50 116 ALA A C 1
ATOM 862 O O . ALA A 1 116 ? 11.941 -3.350 -9.481 1.00 96.50 116 ALA A O 1
ATOM 863 N N . ASP A 1 117 ? 11.527 -3.215 -11.700 1.00 95.81 117 ASP A N 1
ATOM 864 C CA . ASP A 1 117 ? 10.912 -4.524 -11.889 1.00 95.81 117 ASP A CA 1
ATOM 865 C C . ASP A 1 117 ? 11.169 -5.042 -13.313 1.00 95.81 117 ASP A C 1
ATOM 867 O O . ASP A 1 117 ? 11.484 -4.267 -14.219 1.00 95.81 117 ASP A O 1
ATOM 871 N N . ASP A 1 118 ? 11.065 -6.352 -13.507 1.00 94.81 118 ASP A N 1
ATOM 872 C CA . ASP A 1 118 ? 11.077 -7.018 -14.816 1.00 94.81 118 ASP A CA 1
ATOM 873 C C . ASP A 1 118 ? 9.795 -7.847 -15.033 1.00 94.81 118 ASP A C 1
ATOM 875 O O . ASP A 1 118 ? 9.751 -8.792 -15.823 1.00 94.81 118 ASP A O 1
ATOM 879 N N . ILE A 1 119 ? 8.695 -7.446 -14.374 1.00 90.12 119 ILE A N 1
ATOM 880 C CA . ILE A 1 119 ? 7.389 -8.133 -14.408 1.00 90.12 119 ILE A CA 1
ATOM 881 C C . ILE A 1 119 ? 6.869 -8.284 -15.842 1.00 90.12 119 ILE A C 1
ATOM 883 O O . ILE A 1 119 ? 6.231 -9.283 -16.180 1.00 90.12 119 ILE A O 1
ATOM 887 N N . ALA A 1 120 ? 7.098 -7.274 -16.685 1.00 89.00 120 ALA A N 1
ATOM 888 C CA . ALA A 1 120 ? 6.624 -7.269 -18.066 1.00 89.00 120 ALA A CA 1
ATOM 889 C C . ALA A 1 120 ? 7.372 -8.281 -18.951 1.00 89.00 120 ALA A C 1
ATOM 891 O O . ALA A 1 120 ? 6.781 -8.849 -19.874 1.00 89.00 120 ALA A O 1
ATOM 892 N N . GLN A 1 121 ? 8.660 -8.493 -18.682 1.00 89.25 121 GLN A N 1
ATOM 893 C CA . GLN A 1 121 ? 9.524 -9.399 -19.423 1.00 89.25 121 GLN A CA 1
ATOM 894 C C . GLN A 1 121 ? 10.735 -9.765 -18.557 1.00 89.25 121 GLN A C 1
ATOM 896 O O . GLN A 1 121 ? 11.618 -8.937 -18.365 1.00 89.25 121 GLN A O 1
ATOM 901 N N . ASN A 1 122 ? 10.806 -11.025 -18.119 1.00 90.94 122 ASN A N 1
ATOM 902 C CA . ASN A 1 122 ? 11.917 -11.551 -17.322 1.00 90.94 122 ASN A CA 1
ATOM 903 C C . ASN A 1 122 ? 13.282 -11.207 -17.951 1.00 90.94 122 ASN A C 1
ATOM 905 O O . ASN A 1 122 ? 13.530 -11.476 -19.137 1.00 90.94 122 ASN A O 1
ATOM 909 N N . GLY A 1 123 ? 14.151 -10.598 -17.146 1.00 89.88 123 GLY A N 1
ATOM 910 C CA . GLY A 1 123 ? 15.472 -10.109 -17.535 1.00 89.88 123 GLY A CA 1
ATOM 911 C C . GLY A 1 123 ? 15.504 -8.705 -18.155 1.00 89.88 123 GLY A C 1
ATOM 912 O O . GLY A 1 123 ? 16.602 -8.173 -18.326 1.00 89.88 123 GLY A O 1
ATOM 913 N N . ASP A 1 124 ? 14.359 -8.086 -18.470 1.00 93.94 124 ASP A N 1
ATOM 914 C CA . ASP A 1 124 ? 14.253 -6.686 -18.920 1.00 93.94 124 ASP A CA 1
ATOM 915 C C . ASP A 1 124 ? 13.871 -5.774 -17.746 1.00 93.94 124 ASP A C 1
ATOM 917 O O . ASP A 1 124 ? 12.728 -5.340 -17.607 1.00 93.94 124 ASP A O 1
ATOM 921 N N . TRP A 1 125 ? 14.850 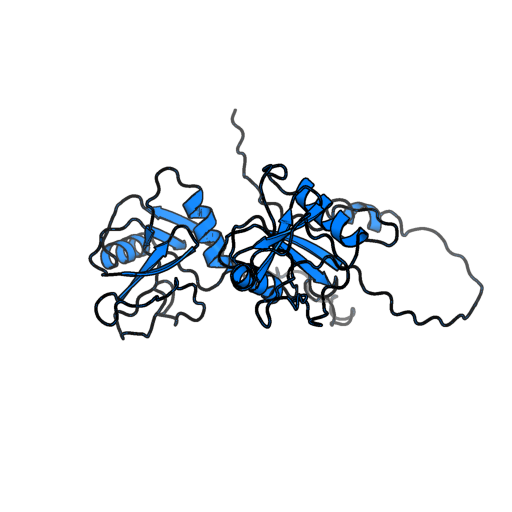-5.498 -16.883 1.00 95.19 125 TRP A N 1
ATOM 922 C CA . TRP A 1 125 ? 14.671 -4.641 -15.711 1.00 95.19 125 TRP A CA 1
ATOM 923 C C . TRP A 1 125 ? 14.475 -3.179 -16.111 1.00 95.19 125 TRP A C 1
ATOM 925 O O . TRP A 1 125 ? 15.325 -2.583 -16.783 1.00 95.19 125 TRP A O 1
ATOM 935 N N . ARG A 1 126 ? 13.376 -2.580 -15.647 1.00 95.00 126 ARG A N 1
ATOM 936 C CA . ARG A 1 126 ? 13.005 -1.189 -15.933 1.00 95.00 126 ARG A CA 1
ATOM 937 C C . ARG A 1 126 ? 12.624 -0.445 -14.672 1.00 95.00 126 ARG A C 1
ATOM 939 O O . ARG A 1 126 ? 12.009 -1.013 -13.774 1.00 95.00 126 ARG A O 1
ATOM 946 N N . TRP A 1 127 ? 12.944 0.843 -14.631 1.00 93.94 127 TRP A N 1
ATOM 947 C CA . TRP A 1 127 ? 12.456 1.730 -13.583 1.00 93.94 127 TRP A CA 1
ATOM 948 C C . TRP A 1 127 ? 10.959 2.004 -13.766 1.00 93.94 127 TRP A C 1
ATOM 950 O O . TRP A 1 127 ? 10.485 2.285 -14.860 1.00 93.94 127 TRP A O 1
ATOM 960 N N . ASN A 1 128 ? 10.210 1.999 -12.673 1.00 87.06 128 ASN A N 1
ATOM 961 C CA . ASN A 1 128 ? 8.786 2.304 -12.591 1.00 87.06 128 ASN A CA 1
ATOM 962 C C . ASN A 1 128 ? 8.502 3.813 -12.457 1.00 87.06 128 ASN A C 1
ATOM 964 O O . ASN A 1 128 ? 7.346 4.213 -12.238 1.00 87.06 128 ASN A O 1
ATOM 968 N N . ALA A 1 129 ? 9.561 4.618 -12.612 1.00 82.88 129 ALA A N 1
ATOM 969 C CA . ALA A 1 129 ? 9.533 6.052 -12.838 1.00 82.88 129 ALA A CA 1
ATOM 970 C C . ALA A 1 129 ? 8.821 6.390 -14.160 1.00 82.88 129 ALA A C 1
ATOM 972 O O . ALA A 1 129 ? 8.569 5.529 -15.003 1.00 82.88 129 ALA A O 1
ATOM 973 N N . ALA A 1 130 ? 8.456 7.661 -14.341 1.00 66.62 130 ALA A N 1
ATOM 974 C CA . ALA A 1 130 ? 7.568 8.095 -15.425 1.00 66.62 130 ALA A CA 1
ATOM 975 C C . ALA A 1 130 ? 8.085 7.789 -16.849 1.00 66.62 130 ALA A C 1
ATOM 977 O O . ALA A 1 130 ? 7.289 7.695 -17.782 1.00 66.62 130 ALA A O 1
ATOM 978 N N . ASN A 1 131 ? 9.397 7.646 -17.017 1.00 73.88 131 ASN A N 1
ATOM 979 C CA . ASN A 1 131 ? 10.081 7.356 -18.278 1.00 73.88 131 ASN A CA 1
ATOM 980 C C . ASN A 1 131 ? 10.178 5.855 -18.607 1.00 73.88 131 ASN A C 1
ATOM 982 O O . ASN A 1 131 ? 10.277 5.520 -19.785 1.00 73.88 131 ASN A O 1
ATOM 986 N N . GLY A 1 132 ? 10.095 4.947 -17.625 1.00 81.50 132 GLY A N 1
ATOM 987 C CA . GLY A 1 132 ? 10.195 3.505 -17.895 1.00 81.50 132 GLY A CA 1
ATOM 988 C C . GLY A 1 132 ? 11.581 3.055 -18.380 1.00 81.50 132 GLY A C 1
ATOM 989 O O . GLY A 1 132 ? 11.689 2.047 -19.095 1.00 81.50 132 GLY A O 1
ATOM 990 N N . ASP A 1 133 ? 12.617 3.839 -18.072 1.00 88.38 133 ASP A N 1
ATOM 991 C CA . ASP A 1 133 ? 13.958 3.650 -18.622 1.00 88.38 133 ASP A CA 1
ATOM 992 C C . ASP A 1 133 ? 14.564 2.309 -18.166 1.00 88.38 133 ASP A C 1
ATOM 994 O O . ASP A 1 133 ? 14.294 1.843 -17.051 1.00 88.38 133 ASP A O 1
ATOM 998 N N . PRO A 1 134 ? 15.358 1.648 -19.030 1.00 92.69 134 PRO A N 1
ATOM 999 C CA . PRO A 1 134 ? 16.022 0.402 -18.672 1.00 92.69 134 PRO A CA 1
ATOM 1000 C C . PRO A 1 134 ? 17.053 0.628 -17.559 1.00 92.69 134 PRO A C 1
ATOM 1002 O O . PRO A 1 134 ? 17.698 1.674 -17.480 1.00 92.69 134 PRO A O 1
ATOM 1005 N N . VAL A 1 135 ? 17.249 -0.384 -16.716 1.00 93.06 135 VAL A N 1
ATOM 1006 C CA . VAL A 1 135 ? 18.277 -0.358 -15.668 1.00 93.06 135 VAL A CA 1
ATOM 1007 C C . VAL A 1 135 ? 19.662 -0.543 -16.303 1.00 93.06 135 VAL A C 1
ATOM 1009 O O . VAL A 1 135 ? 20.073 -1.659 -16.617 1.00 93.06 135 VAL A O 1
ATOM 1012 N N . GLU A 1 136 ? 20.387 0.560 -16.514 1.00 89.62 136 GLU A N 1
ATOM 1013 C CA . GLU A 1 136 ? 21.742 0.547 -17.097 1.00 89.62 136 GLU A CA 1
ATOM 1014 C C . GLU A 1 136 ? 22.855 0.457 -16.041 1.00 89.62 136 GLU A C 1
ATOM 1016 O O . GLU A 1 136 ? 23.839 -0.270 -16.212 1.00 89.62 136 GLU A O 1
ATOM 1021 N N . TYR A 1 137 ? 22.712 1.196 -14.937 1.00 83.12 137 TYR A N 1
ATOM 1022 C CA . TYR A 1 137 ? 23.592 1.068 -13.780 1.00 83.12 137 TYR A CA 1
ATOM 1023 C C . TYR A 1 137 ? 23.229 -0.189 -12.994 1.00 83.12 137 TYR A C 1
ATOM 1025 O O . TYR A 1 137 ? 22.059 -0.513 -12.828 1.00 83.12 137 TYR A O 1
ATOM 1033 N N . SER A 1 138 ? 24.241 -0.903 -12.504 1.00 84.62 138 SER A N 1
ATOM 1034 C CA . SER A 1 138 ? 24.058 -2.174 -11.812 1.00 84.62 138 SER A CA 1
ATOM 1035 C C . SER A 1 138 ? 24.780 -2.175 -10.473 1.00 84.62 138 SER A C 1
ATOM 1037 O O . SER A 1 138 ? 26.003 -2.021 -10.414 1.00 84.62 138 SER A O 1
ATOM 1039 N N . ALA A 1 139 ? 24.012 -2.409 -9.411 1.00 88.19 139 ALA A N 1
ATOM 1040 C CA . ALA A 1 139 ? 24.513 -2.767 -8.091 1.00 88.19 139 ALA A CA 1
ATOM 1041 C C . ALA A 1 139 ? 23.907 -4.092 -7.599 1.00 88.19 139 ALA A C 1
ATOM 1043 O O . ALA A 1 139 ? 23.768 -4.311 -6.397 1.00 88.19 139 ALA A O 1
ATOM 1044 N N . TRP A 1 140 ? 23.551 -4.996 -8.517 1.00 91.25 140 TRP A N 1
ATOM 1045 C CA . TRP A 1 140 ? 23.124 -6.349 -8.163 1.00 91.25 140 TRP A CA 1
ATOM 1046 C C . TRP A 1 140 ? 24.149 -7.027 -7.257 1.00 91.25 140 TRP A C 1
ATOM 1048 O O . TRP A 1 140 ? 25.364 -6.966 -7.491 1.00 91.25 140 TRP A O 1
ATOM 1058 N N . LYS A 1 141 ? 23.663 -7.688 -6.207 1.00 89.62 141 LYS A N 1
ATOM 1059 C CA . LYS A 1 141 ? 24.509 -8.532 -5.373 1.00 89.62 141 LYS A CA 1
ATOM 1060 C C . LYS A 1 141 ? 25.107 -9.643 -6.229 1.00 89.62 141 LYS A C 1
ATOM 1062 O O . LYS A 1 141 ? 24.541 -10.056 -7.236 1.00 89.62 141 LYS A O 1
ATOM 1067 N N . LEU A 1 142 ? 26.273 -10.148 -5.830 1.00 84.62 142 LEU A N 1
ATOM 1068 C CA . LEU A 1 142 ? 26.878 -11.284 -6.517 1.00 84.62 142 LEU A CA 1
ATOM 1069 C C . LEU A 1 142 ? 25.851 -12.422 -6.637 1.00 84.62 142 LEU A C 1
ATOM 1071 O O . LEU A 1 142 ? 25.293 -12.831 -5.625 1.00 84.62 142 LEU A O 1
ATOM 1075 N N . THR A 1 143 ? 25.677 -12.933 -7.858 1.00 86.06 143 THR A N 1
ATOM 1076 C CA . THR A 1 143 ? 24.681 -13.937 -8.287 1.00 86.06 143 THR A CA 1
ATOM 1077 C C . THR A 1 143 ? 23.256 -13.450 -8.544 1.00 86.06 143 THR A C 1
ATOM 1079 O O . THR A 1 143 ? 22.503 -14.241 -9.091 1.00 86.06 143 THR A O 1
ATOM 1082 N N . GLU A 1 144 ? 22.929 -12.182 -8.283 1.00 90.62 144 GLU A N 1
ATOM 1083 C CA . GLU A 1 144 ? 21.630 -11.581 -8.624 1.00 90.62 144 GLU A CA 1
ATOM 1084 C C . GLU A 1 144 ? 21.645 -10.878 -9.997 1.00 90.62 144 GLU A C 1
ATOM 1086 O O . GLU A 1 144 ? 22.719 -10.458 -10.455 1.00 90.62 144 GLU A O 1
ATOM 1091 N N . PRO A 1 145 ? 20.480 -10.713 -10.655 1.00 91.12 145 PRO A N 1
ATOM 1092 C CA . PRO A 1 145 ? 19.176 -11.286 -10.290 1.00 91.12 145 PRO A CA 1
ATOM 1093 C C . PRO A 1 145 ? 19.108 -12.799 -10.578 1.00 91.12 145 PRO A C 1
ATOM 1095 O O . PRO A 1 145 ? 19.603 -13.249 -11.619 1.00 91.12 145 PRO A O 1
ATOM 1098 N N . ASN A 1 146 ? 18.546 -13.594 -9.659 1.00 87.75 146 ASN A N 1
ATOM 1099 C CA . ASN A 1 146 ? 18.591 -15.067 -9.716 1.00 87.75 146 ASN A CA 1
ATOM 1100 C C . ASN A 1 146 ? 17.227 -15.776 -9.778 1.00 87.75 146 ASN A C 1
ATOM 1102 O O . ASN A 1 146 ? 17.181 -16.984 -10.044 1.00 87.75 146 ASN A O 1
ATOM 1106 N N . GLY A 1 147 ? 16.131 -15.059 -9.550 1.00 76.69 147 GLY A N 1
ATOM 1107 C CA . GLY A 1 147 ? 14.807 -15.639 -9.361 1.00 76.69 147 GLY A CA 1
ATOM 1108 C C . GLY A 1 147 ? 14.044 -15.939 -10.649 1.00 76.69 147 GLY A C 1
ATOM 1109 O O . GLY A 1 147 ? 13.009 -16.615 -10.596 1.00 76.69 147 GLY A O 1
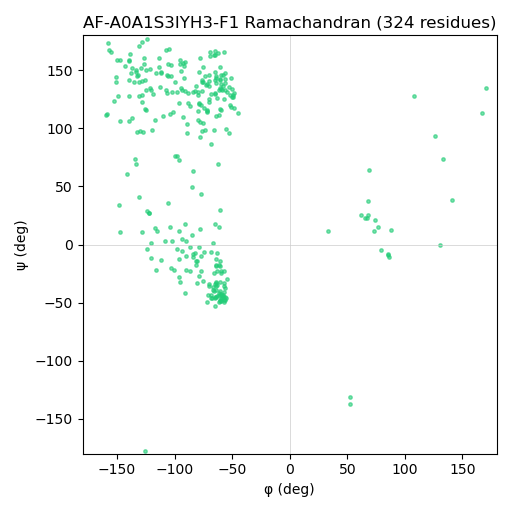ATOM 1110 N N . GLY A 1 148 ? 14.551 -15.500 -11.807 1.00 86.38 148 GLY A N 1
ATOM 1111 C CA . GLY A 1 148 ? 13.906 -15.692 -13.109 1.00 86.38 148 GLY A CA 1
ATOM 1112 C C . GLY A 1 148 ? 12.452 -15.215 -13.073 1.00 86.38 148 GLY A C 1
ATOM 1113 O O . GLY A 1 148 ? 12.162 -14.174 -12.512 1.00 86.38 148 GLY A O 1
ATOM 1114 N N . ASP A 1 149 ? 11.506 -16.026 -13.557 1.00 82.94 149 ASP A N 1
ATOM 1115 C CA . ASP A 1 149 ? 10.087 -15.625 -13.601 1.00 82.94 149 ASP A CA 1
ATOM 1116 C C . ASP A 1 149 ? 9.413 -15.495 -12.208 1.00 82.94 149 ASP A C 1
ATOM 1118 O O . ASP A 1 149 ? 8.243 -15.114 -12.115 1.00 82.94 149 ASP A O 1
ATOM 1122 N N . SER A 1 150 ? 10.096 -15.869 -11.116 1.00 85.44 150 SER A N 1
ATOM 1123 C CA . SER A 1 150 ? 9.505 -15.964 -9.765 1.00 85.44 150 SER A CA 1
ATOM 1124 C C . SER A 1 150 ? 9.806 -14.771 -8.851 1.00 85.44 150 SER A C 1
ATOM 1126 O O . SER A 1 150 ? 9.072 -14.543 -7.880 1.00 85.44 150 SER A O 1
ATOM 1128 N N . GLU A 1 151 ? 10.865 -14.011 -9.123 1.00 91.94 151 GLU A N 1
ATOM 1129 C CA . GLU A 1 151 ? 11.259 -12.845 -8.331 1.00 91.94 151 GLU A CA 1
ATOM 1130 C C . GLU A 1 151 ? 11.496 -11.668 -9.271 1.00 91.94 151 GLU A C 1
ATOM 1132 O O . GLU A 1 151 ? 12.550 -11.558 -9.865 1.00 91.94 151 GLU A O 1
ATOM 1137 N N . ASN A 1 152 ? 10.491 -10.800 -9.409 1.00 93.38 152 ASN A N 1
ATOM 1138 C CA . ASN A 1 152 ? 10.492 -9.783 -10.464 1.00 93.38 152 ASN A CA 1
ATOM 1139 C C . ASN A 1 152 ? 10.552 -8.341 -9.931 1.00 93.38 152 ASN A C 1
ATOM 1141 O O . ASN A 1 152 ? 10.262 -7.399 -10.655 1.00 93.38 152 ASN A O 1
ATOM 1145 N N . CYS A 1 153 ? 10.829 -8.148 -8.636 1.00 96.62 153 CYS A N 1
ATOM 1146 C CA . CYS A 1 153 ? 10.765 -6.841 -7.978 1.00 96.62 153 CYS A CA 1
ATOM 1147 C C . CYS A 1 153 ? 12.049 -6.532 -7.213 1.00 96.62 153 CYS A C 1
ATOM 1149 O O . CYS A 1 153 ? 12.485 -7.332 -6.386 1.00 96.62 153 CYS A O 1
ATOM 1151 N N . MET A 1 154 ? 12.640 -5.361 -7.452 1.00 96.69 154 MET A N 1
ATOM 1152 C CA . MET A 1 154 ? 13.948 -5.007 -6.905 1.00 96.69 154 MET A CA 1
ATOM 1153 C C . MET A 1 154 ? 13.858 -4.569 -5.440 1.00 96.69 154 MET A C 1
ATOM 1155 O O . MET A 1 154 ? 13.222 -3.563 -5.115 1.00 96.69 154 MET A O 1
ATOM 1159 N N . GLU A 1 155 ? 14.562 -5.276 -4.555 1.00 93.44 155 GLU A N 1
ATOM 1160 C CA . GLU A 1 155 ? 14.815 -4.851 -3.180 1.00 93.44 155 GLU A CA 1
ATOM 1161 C C . GLU A 1 155 ? 16.271 -4.397 -2.968 1.00 93.44 155 GLU A C 1
ATOM 1163 O O . GLU A 1 155 ? 17.215 -4.933 -3.545 1.00 93.44 155 GLU A O 1
ATOM 1168 N N . PHE A 1 156 ? 16.450 -3.404 -2.102 1.00 89.81 156 PHE A N 1
ATOM 1169 C CA . PHE A 1 156 ? 17.730 -2.841 -1.686 1.00 89.81 156 PHE A CA 1
ATOM 1170 C C . PHE A 1 156 ? 18.184 -3.436 -0.353 1.00 89.81 156 PHE A C 1
ATOM 1172 O O . PHE A 1 156 ? 17.425 -3.454 0.627 1.00 89.81 156 PHE A O 1
ATOM 1179 N N . PHE A 1 157 ? 19.437 -3.884 -0.305 1.00 83.88 157 PHE A N 1
ATOM 1180 C CA . PHE A 1 157 ? 20.092 -4.378 0.896 1.00 83.88 157 PHE A CA 1
ATOM 1181 C C . PHE A 1 157 ? 20.931 -3.304 1.609 1.00 83.88 157 PHE A C 1
ATOM 1183 O O . PHE A 1 157 ? 21.471 -2.395 0.981 1.00 83.88 157 PHE A O 1
ATOM 1190 N N . PRO A 1 158 ? 21.145 -3.464 2.929 1.00 73.75 158 PRO A N 1
ATOM 1191 C CA . PRO A 1 158 ? 22.036 -2.605 3.714 1.00 73.75 158 PRO A CA 1
ATOM 1192 C C . PRO A 1 158 ? 23.508 -2.576 3.280 1.00 73.75 158 PRO A C 1
ATOM 1194 O O . PRO A 1 158 ? 24.253 -1.736 3.766 1.00 73.75 158 PRO A O 1
ATOM 1197 N N . ASP A 1 159 ? 23.962 -3.510 2.441 1.00 76.25 159 ASP A N 1
ATOM 1198 C CA . ASP A 1 159 ? 25.327 -3.545 1.895 1.00 76.25 159 ASP A CA 1
ATOM 1199 C C . ASP A 1 159 ? 25.444 -2.793 0.557 1.00 76.25 159 ASP A C 1
ATOM 1201 O O . ASP A 1 159 ? 26.412 -2.994 -0.172 1.00 76.25 159 ASP A O 1
ATOM 1205 N N . GLU A 1 160 ? 24.466 -1.929 0.256 1.00 79.31 160 GLU A N 1
ATOM 1206 C CA . GLU A 1 160 ? 24.361 -1.154 -0.985 1.00 79.31 160 GLU A CA 1
ATOM 1207 C C . GLU A 1 160 ? 24.223 -2.032 -2.236 1.00 79.31 160 GLU A C 1
ATOM 1209 O O . GLU A 1 160 ? 24.584 -1.618 -3.332 1.00 79.31 160 GLU A O 1
ATOM 1214 N N . THR A 1 161 ? 23.700 -3.253 -2.090 1.00 86.56 161 THR A N 1
ATOM 1215 C CA . THR A 1 161 ? 23.439 -4.144 -3.227 1.00 86.56 161 THR A CA 1
ATOM 1216 C C . THR A 1 161 ? 21.954 -4.402 -3.439 1.00 86.56 161 THR A C 1
ATOM 1218 O O . THR A 1 161 ? 21.131 -4.185 -2.547 1.00 86.56 161 THR A O 1
ATOM 1221 N N . TRP A 1 162 ? 21.601 -4.844 -4.642 1.00 94.00 162 TRP A N 1
ATOM 1222 C CA . TRP A 1 162 ? 20.230 -5.171 -5.024 1.00 94.00 162 TRP A CA 1
ATOM 1223 C C . TRP A 1 162 ? 19.995 -6.673 -5.053 1.00 94.00 162 TRP A C 1
ATOM 1225 O O . TRP A 1 162 ? 20.919 -7.459 -5.281 1.00 94.00 162 TRP A O 1
ATOM 1235 N N . ASN A 1 163 ? 18.739 -7.046 -4.858 1.00 93.94 163 ASN A N 1
ATOM 1236 C CA . ASN A 1 163 ? 18.237 -8.402 -4.984 1.00 93.94 163 ASN A CA 1
ATOM 1237 C C . ASN A 1 163 ? 16.875 -8.376 -5.666 1.00 93.94 163 ASN A C 1
ATOM 1239 O O . ASN A 1 163 ? 16.074 -7.476 -5.410 1.00 93.94 163 ASN A O 1
ATOM 1243 N N . ASP A 1 164 ? 16.610 -9.343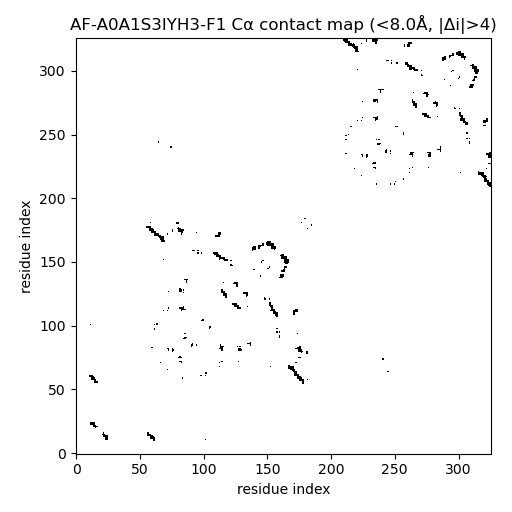 -6.528 1.00 93.12 164 ASP A N 1
ATOM 1244 C CA . ASP A 1 164 ? 15.280 -9.564 -7.055 1.00 93.12 164 ASP A CA 1
ATOM 1245 C C . ASP A 1 164 ? 14.485 -10.370 -6.032 1.00 93.12 164 ASP A C 1
ATOM 1247 O O . ASP A 1 164 ? 14.982 -11.259 -5.340 1.00 93.12 164 ASP A O 1
ATOM 1251 N N . ARG A 1 165 ? 13.238 -9.969 -5.812 1.00 94.75 165 ARG A N 1
ATOM 1252 C CA . ARG A 1 165 ? 12.407 -10.564 -4.774 1.00 94.75 165 ARG A CA 1
ATOM 1253 C C . ARG A 1 165 ? 11.000 -10.786 -5.275 1.00 94.75 165 ARG A C 1
ATOM 1255 O O . ARG A 1 165 ? 10.461 -10.007 -6.059 1.00 94.75 165 ARG A O 1
ATOM 1262 N N . THR A 1 166 ? 10.357 -11.838 -4.771 1.00 93.00 166 THR A N 1
ATOM 1263 C CA . THR A 1 166 ? 8.921 -12.037 -4.982 1.00 93.00 166 THR A CA 1
ATOM 1264 C C . THR A 1 166 ? 8.146 -10.776 -4.583 1.00 93.00 166 THR A C 1
ATOM 1266 O O . THR A 1 166 ? 8.161 -10.375 -3.415 1.00 93.00 166 THR A O 1
ATOM 1269 N N . CYS A 1 167 ? 7.427 -10.187 -5.537 1.00 90.00 167 CYS A N 1
ATOM 1270 C CA . CYS A 1 167 ? 6.744 -8.894 -5.415 1.00 90.00 167 CYS A CA 1
ATOM 1271 C C . CYS A 1 167 ? 5.684 -8.815 -4.302 1.00 90.00 167 CYS A C 1
ATOM 1273 O O . CYS A 1 167 ? 5.356 -7.730 -3.824 1.00 90.00 167 CYS A O 1
ATOM 1275 N N . SER A 1 168 ? 5.142 -9.960 -3.873 1.00 88.31 168 SER A N 1
ATOM 1276 C CA . SER A 1 168 ? 4.181 -10.059 -2.765 1.00 88.31 168 SER A CA 1
ATOM 1277 C C . SER A 1 168 ? 4.827 -9.950 -1.382 1.00 88.31 168 SER A C 1
ATOM 1279 O O . SER A 1 168 ? 4.123 -9.846 -0.378 1.00 88.31 168 SER A O 1
ATOM 1281 N N . THR A 1 169 ? 6.161 -9.978 -1.309 1.00 86.75 169 THR A N 1
ATOM 1282 C CA . THR A 1 169 ? 6.889 -9.778 -0.057 1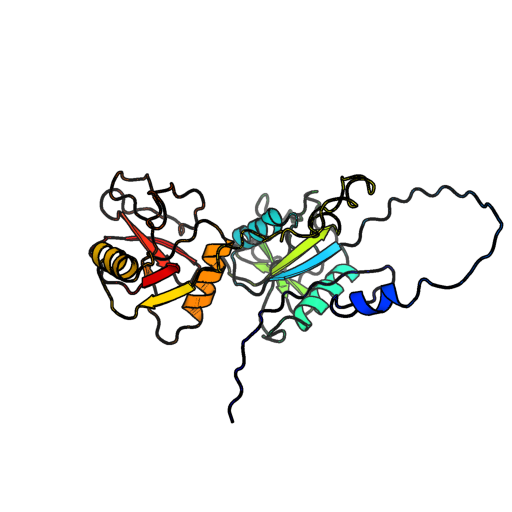.00 86.75 169 THR A CA 1
ATOM 1283 C C . THR A 1 169 ? 6.578 -8.394 0.506 1.00 86.75 169 THR A C 1
ATOM 1285 O O . THR A 1 169 ? 6.477 -7.426 -0.236 1.00 86.75 169 THR A O 1
ATOM 1288 N N . LEU A 1 170 ? 6.445 -8.272 1.825 1.00 84.31 170 LEU A N 1
ATOM 1289 C CA . LEU A 1 170 ? 6.241 -6.966 2.440 1.00 84.31 170 LEU A CA 1
ATOM 1290 C C . LEU A 1 170 ? 7.584 -6.328 2.811 1.00 84.31 170 LEU A C 1
ATOM 1292 O O . LEU A 1 170 ? 8.451 -6.997 3.397 1.00 84.31 170 LEU A O 1
ATOM 1296 N N . ARG A 1 171 ? 7.754 -5.056 2.440 1.00 86.94 171 ARG A N 1
ATOM 1297 C CA . ARG A 1 171 ? 8.939 -4.240 2.730 1.00 86.94 171 ARG A CA 1
ATOM 1298 C C . ARG A 1 171 ? 8.558 -2.799 3.026 1.00 86.94 171 ARG A C 1
ATOM 1300 O O . ARG A 1 171 ? 7.571 -2.288 2.504 1.00 86.94 171 ARG A O 1
ATOM 1307 N N . HIS A 1 172 ? 9.416 -2.140 3.797 1.00 88.75 172 HIS A N 1
ATOM 1308 C CA . HIS A 1 172 ? 9.522 -0.685 3.796 1.00 88.75 172 HIS A CA 1
ATOM 1309 C C . HIS A 1 172 ? 10.023 -0.208 2.426 1.00 88.75 172 HIS A C 1
ATOM 1311 O O . HIS A 1 172 ? 10.514 -0.998 1.620 1.00 88.75 172 HIS A O 1
ATOM 1317 N N . PHE A 1 173 ? 9.925 1.086 2.142 1.00 90.94 173 PHE A N 1
ATOM 1318 C CA . PHE A 1 173 ? 10.287 1.606 0.824 1.00 90.94 173 PHE A CA 1
ATOM 1319 C C . PHE A 1 173 ? 10.632 3.094 0.870 1.00 90.94 173 PHE A C 1
ATOM 1321 O O . PHE A 1 173 ? 10.405 3.771 1.877 1.00 90.94 173 PHE A O 1
ATOM 1328 N N . ILE A 1 174 ? 11.226 3.593 -0.213 1.00 88.69 174 ILE A N 1
ATOM 1329 C CA . ILE A 1 174 ? 11.544 5.012 -0.389 1.00 88.69 174 ILE A CA 1
ATOM 1330 C C . ILE A 1 174 ? 10.785 5.503 -1.617 1.00 88.69 174 ILE A C 1
ATOM 1332 O O . ILE A 1 174 ? 10.859 4.882 -2.674 1.00 88.69 174 ILE A O 1
ATOM 1336 N N . CYS A 1 175 ? 10.067 6.612 -1.471 1.00 90.94 175 CYS A N 1
ATOM 1337 C CA . CYS A 1 175 ? 9.513 7.345 -2.602 1.00 90.94 175 CYS A CA 1
ATOM 1338 C C . CYS A 1 175 ? 10.492 8.423 -3.067 1.00 90.94 175 CYS A C 1
ATOM 1340 O O . CYS A 1 175 ? 11.119 9.075 -2.232 1.00 90.94 175 CYS A O 1
ATOM 1342 N N . GLU A 1 176 ? 10.557 8.639 -4.373 1.00 88.62 176 GLU A N 1
ATOM 1343 C CA . GLU A 1 176 ? 11.301 9.696 -5.052 1.00 88.62 176 GLU A CA 1
ATOM 1344 C C . GLU A 1 176 ? 10.338 10.550 -5.886 1.00 88.62 176 GLU A C 1
ATOM 1346 O O . GLU A 1 176 ? 9.484 10.018 -6.592 1.00 88.62 176 GLU A O 1
ATOM 1351 N N . GLY A 1 177 ? 10.459 11.873 -5.812 1.00 85.44 177 GLY A N 1
ATOM 1352 C CA . GLY A 1 177 ? 9.712 12.784 -6.677 1.00 85.44 177 GLY A CA 1
ATOM 1353 C C . GLY A 1 177 ? 10.374 14.151 -6.797 1.00 85.44 177 GLY A C 1
ATOM 1354 O O . GLY A 1 177 ? 11.338 14.453 -6.092 1.00 85.44 177 GLY A O 1
ATOM 1355 N N . ASP A 1 178 ? 9.840 14.995 -7.675 1.00 75.94 178 ASP A N 1
ATOM 1356 C CA . ASP A 1 178 ? 10.385 16.330 -7.917 1.00 75.94 178 ASP A CA 1
ATOM 1357 C C . ASP A 1 178 ? 9.968 17.332 -6.831 1.00 75.94 178 ASP A C 1
ATOM 1359 O O . ASP A 1 178 ? 8.852 17.300 -6.303 1.00 75.94 178 ASP A O 1
ATOM 1363 N N . PHE A 1 179 ? 10.849 18.297 -6.559 1.00 54.38 179 PHE A N 1
ATOM 1364 C CA . PHE A 1 179 ? 10.633 19.370 -5.581 1.00 54.38 179 PHE A CA 1
ATOM 1365 C C . PHE A 1 179 ? 9.334 20.182 -5.811 1.00 54.38 179 PHE A C 1
ATOM 1367 O O . PHE A 1 179 ? 8.729 20.645 -4.850 1.00 54.38 179 PHE A O 1
ATOM 1374 N N . GLU A 1 180 ? 8.855 20.317 -7.057 1.00 56.22 180 GLU A N 1
ATOM 1375 C CA . GLU A 1 180 ? 7.594 21.019 -7.386 1.00 56.22 180 GLU A CA 1
ATOM 1376 C C . GLU A 1 180 ? 6.313 20.218 -7.085 1.00 56.22 180 GLU A C 1
ATOM 1378 O O . GLU A 1 180 ? 5.247 20.819 -6.936 1.00 56.22 180 GLU A O 1
ATOM 1383 N N . HIS A 1 181 ? 6.383 18.884 -7.009 1.00 49.72 181 HIS A N 1
ATOM 1384 C CA . HIS A 1 181 ? 5.205 18.018 -6.833 1.00 49.72 181 HIS A CA 1
ATOM 1385 C C . HIS A 1 181 ? 4.949 17.613 -5.373 1.00 49.72 181 HIS A C 1
ATOM 1387 O O . HIS A 1 181 ? 3.861 17.133 -5.057 1.00 49.72 181 HIS A O 1
ATOM 1393 N N . LEU A 1 182 ? 5.915 17.841 -4.475 1.00 46.94 182 LEU A N 1
ATOM 1394 C CA . LEU A 1 182 ? 5.854 17.440 -3.060 1.00 46.94 182 LEU A CA 1
ATOM 1395 C C . LEU A 1 182 ? 5.664 18.616 -2.074 1.00 46.94 182 LEU A C 1
ATOM 1397 O O . LEU A 1 182 ? 5.588 18.404 -0.857 1.00 46.94 182 LEU A O 1
ATOM 1401 N N . GLU A 1 183 ? 5.513 19.837 -2.596 1.00 43.69 183 GLU A N 1
ATOM 1402 C CA . GLU A 1 183 ? 5.026 21.030 -1.887 1.00 43.69 183 GLU A CA 1
ATOM 1403 C C . GLU A 1 183 ? 3.556 21.312 -2.276 1.00 43.69 183 GLU A C 1
ATOM 1405 O O . GLU A 1 183 ? 3.170 21.112 -3.433 1.00 43.69 183 GLU A O 1
ATOM 1410 N N . PRO A 1 184 ? 2.695 21.808 -1.364 1.00 38.81 184 PRO A N 1
ATOM 1411 C CA . PRO A 1 184 ? 1.385 22.313 -1.756 1.00 38.81 184 PRO A CA 1
ATOM 1412 C C . PRO A 1 184 ? 1.576 23.525 -2.676 1.00 38.81 184 PRO A C 1
ATOM 1414 O O . PRO A 1 184 ? 2.254 24.484 -2.313 1.00 38.81 184 PRO A O 1
ATOM 1417 N N . LYS A 1 185 ? 0.968 23.494 -3.869 1.00 36.84 185 LYS A N 1
ATOM 1418 C CA . LYS A 1 185 ? 1.018 24.583 -4.858 1.00 36.84 185 LYS A CA 1
ATOM 1419 C C . LYS A 1 185 ? 0.594 25.923 -4.239 1.00 36.84 185 LYS A C 1
ATOM 1421 O O . LYS A 1 185 ? -0.584 26.263 -4.222 1.00 36.84 185 LYS A O 1
ATOM 1426 N N . LEU A 1 186 ? 1.564 26.725 -3.816 1.00 39.28 186 LEU A N 1
ATOM 1427 C CA . LEU A 1 186 ? 1.434 28.169 -3.644 1.00 39.28 186 LEU A CA 1
ATOM 1428 C C . LEU A 1 186 ? 1.982 28.826 -4.909 1.00 39.28 186 LEU A C 1
ATOM 1430 O O . LEU A 1 186 ? 3.076 29.376 -4.940 1.00 39.28 186 LEU A O 1
ATOM 1434 N N . SER A 1 187 ? 1.230 28.723 -5.999 1.00 38.16 187 SER A N 1
ATOM 1435 C CA . SER A 1 187 ? 1.538 29.483 -7.205 1.00 38.16 187 SER A CA 1
ATOM 1436 C C . SER A 1 187 ? 0.242 29.830 -7.917 1.00 38.16 187 SER A C 1
ATOM 1438 O O . SER A 1 187 ? -0.408 28.957 -8.490 1.00 38.16 187 SER A O 1
ATOM 1440 N N . GLY A 1 188 ? -0.149 31.106 -7.836 1.00 40.19 188 GLY A N 1
ATOM 1441 C CA . GLY A 1 188 ? -1.211 31.643 -8.684 1.00 40.19 188 GLY A CA 1
ATOM 1442 C C . GLY A 1 188 ? -2.199 32.634 -8.072 1.00 40.19 188 GLY A C 1
ATOM 1443 O O . GLY A 1 188 ? -3.355 32.587 -8.463 1.00 40.19 188 GLY A O 1
ATOM 1444 N N . THR A 1 189 ? -1.806 33.558 -7.190 1.00 37.19 189 THR A N 1
ATOM 1445 C CA . THR A 1 189 ? -2.606 34.782 -6.964 1.00 37.19 189 THR A CA 1
ATOM 1446 C C . THR A 1 189 ? -1.698 35.994 -6.803 1.00 37.19 189 THR A C 1
ATOM 1448 O O . THR A 1 189 ? -0.749 35.972 -6.020 1.00 37.19 189 THR A O 1
ATOM 1451 N N . ALA A 1 190 ? -1.965 37.041 -7.585 1.00 39.44 190 ALA A N 1
ATOM 1452 C CA . ALA A 1 190 ? -1.201 38.280 -7.589 1.00 39.44 190 ALA A CA 1
ATOM 1453 C C . ALA A 1 190 ? -1.185 38.925 -6.194 1.00 39.44 190 ALA A C 1
ATOM 1455 O O . ALA A 1 190 ? -2.213 39.032 -5.531 1.00 39.44 190 ALA A O 1
ATOM 1456 N N . ALA A 1 191 ? -0.010 39.398 -5.779 1.00 42.94 191 ALA A N 1
ATOM 1457 C CA . ALA A 1 191 ? 0.290 39.976 -4.467 1.00 42.94 191 ALA A CA 1
ATOM 1458 C C . ALA A 1 191 ? -0.442 41.302 -4.133 1.00 42.94 191 ALA A C 1
ATOM 1460 O O . ALA A 1 191 ? -0.010 42.030 -3.244 1.00 42.94 191 ALA A O 1
ATOM 1461 N N . ALA A 1 192 ? -1.525 41.641 -4.836 1.00 40.97 192 ALA A N 1
ATOM 1462 C CA . ALA A 1 192 ? -2.279 42.878 -4.645 1.00 40.97 192 ALA A CA 1
ATOM 1463 C C . ALA A 1 192 ? -3.600 42.690 -3.874 1.00 40.97 192 ALA A C 1
ATOM 1465 O O . ALA A 1 192 ? -4.061 43.648 -3.263 1.00 40.97 192 ALA A O 1
ATOM 1466 N N . ASP A 1 193 ? -4.158 41.476 -3.813 1.00 38.50 193 ASP A N 1
ATOM 1467 C CA . ASP A 1 193 ? -5.456 41.232 -3.151 1.00 38.50 193 ASP A CA 1
ATOM 1468 C C . ASP A 1 193 ? -5.340 40.874 -1.653 1.00 38.50 193 ASP A C 1
ATOM 1470 O O . ASP A 1 193 ? -6.339 40.621 -0.986 1.00 38.50 193 ASP A O 1
ATOM 1474 N N . ILE A 1 194 ? -4.130 40.867 -1.078 1.00 45.69 194 ILE A N 1
ATOM 1475 C CA . ILE A 1 194 ? -3.886 40.401 0.306 1.00 45.69 194 ILE A CA 1
ATOM 1476 C C . ILE A 1 194 ? -4.080 41.514 1.362 1.00 45.69 194 ILE A C 1
ATOM 1478 O O . ILE A 1 194 ? -3.980 41.259 2.559 1.00 45.69 194 ILE A O 1
ATOM 1482 N N . LEU A 1 195 ? -4.398 42.754 0.977 1.00 40.94 195 LEU A N 1
ATOM 1483 C CA . LEU A 1 195 ? -4.442 43.865 1.941 1.00 40.94 195 LEU A CA 1
ATOM 1484 C C . LEU A 1 195 ? -5.806 44.176 2.578 1.00 40.94 195 LEU A C 1
ATOM 1486 O O . LEU A 1 195 ? -5.856 45.114 3.369 1.00 40.94 195 LEU A O 1
ATOM 1490 N N . GLU A 1 196 ? -6.881 43.415 2.336 1.00 45.72 196 GLU A N 1
ATOM 1491 C CA . GLU A 1 196 ? -8.209 43.815 2.855 1.00 45.72 196 GLU A CA 1
ATOM 1492 C C . GLU A 1 196 ? -9.018 42.779 3.648 1.00 45.72 196 GLU A C 1
ATOM 1494 O O . GLU A 1 196 ? -10.162 43.050 3.999 1.00 45.72 196 GLU A O 1
ATOM 1499 N N . MET A 1 197 ? -8.454 41.631 4.037 1.00 39.97 197 MET A N 1
ATOM 1500 C CA . MET A 1 197 ? -9.170 40.693 4.921 1.00 39.97 197 MET A CA 1
ATOM 1501 C C . MET A 1 197 ? -8.293 40.199 6.073 1.00 39.97 197 MET A C 1
ATOM 1503 O O . MET A 1 197 ? -7.906 39.036 6.166 1.00 39.97 197 MET A O 1
ATOM 1507 N N . SER A 1 198 ? -7.996 41.129 6.981 1.00 46.47 198 SER A N 1
ATOM 1508 C CA . SER A 1 198 ? -7.679 40.824 8.375 1.00 46.47 198 SER A CA 1
ATOM 1509 C C . SER A 1 198 ? -8.932 40.333 9.112 1.00 46.47 198 SER A C 1
ATOM 1511 O O . SER A 1 198 ? -10.003 40.905 8.939 1.00 46.47 198 SER A O 1
ATOM 1513 N N . GLU A 1 199 ? -8.752 39.339 9.985 1.00 49.34 199 GLU A N 1
ATOM 1514 C CA . GLU A 1 199 ? -9.740 38.799 10.937 1.00 49.34 199 GLU A CA 1
ATOM 1515 C C . GLU A 1 199 ? -10.926 38.018 10.353 1.00 49.34 199 GLU A C 1
ATOM 1517 O O . GLU A 1 199 ? -12.087 38.326 10.599 1.00 49.34 199 GLU A O 1
ATOM 1522 N N . GLN A 1 200 ? -10.638 36.883 9.717 1.00 42.88 200 GLN A N 1
ATOM 1523 C CA . GLN A 1 200 ? -11.419 35.666 9.953 1.00 42.88 200 GLN A CA 1
ATOM 1524 C C . GLN A 1 200 ? -10.540 34.446 9.681 1.00 42.88 200 GLN A C 1
ATOM 1526 O O . GLN A 1 200 ? -9.918 34.315 8.632 1.00 42.88 200 GLN A O 1
ATOM 1531 N N . GLN A 1 201 ? -10.433 33.590 10.695 1.00 43.50 201 GLN A N 1
ATOM 1532 C CA . GLN A 1 201 ? -9.631 32.375 10.693 1.00 43.50 201 GLN A CA 1
ATOM 1533 C C . GLN A 1 201 ? -9.943 31.517 9.461 1.00 43.50 201 GLN A C 1
ATOM 1535 O O . GLN A 1 201 ? -11.046 30.987 9.334 1.00 43.50 201 GLN A O 1
ATOM 1540 N N . VAL A 1 202 ? -8.939 31.289 8.615 1.00 36.25 202 VAL A N 1
ATOM 1541 C CA . VAL A 1 202 ? -8.900 30.096 7.769 1.00 36.25 202 VAL A CA 1
ATOM 1542 C C . VAL A 1 202 ? -8.682 28.920 8.718 1.00 36.25 202 VAL A C 1
ATOM 1544 O O . VAL A 1 202 ? -7.558 28.545 9.043 1.00 36.25 202 VAL A O 1
ATOM 1547 N N . THR A 1 203 ? -9.776 28.388 9.253 1.00 29.56 203 THR A N 1
ATOM 1548 C CA . THR A 1 203 ? -9.761 27.042 9.807 1.00 29.56 203 THR A CA 1
ATOM 1549 C C . THR A 1 203 ? -9.674 26.116 8.607 1.00 29.56 203 THR A C 1
ATOM 1551 O O . THR A 1 203 ? -10.578 26.064 7.775 1.00 29.56 203 THR A O 1
ATOM 1554 N N . CYS A 1 204 ? -8.557 25.401 8.472 1.00 34.25 204 CYS A N 1
ATOM 1555 C CA . CYS A 1 204 ? -8.605 24.160 7.722 1.00 34.25 204 CYS A CA 1
ATOM 1556 C C . CYS A 1 204 ? -9.793 23.376 8.287 1.00 34.25 204 CYS A C 1
ATOM 1558 O O . CYS A 1 204 ? -9.887 23.217 9.507 1.00 34.25 204 CYS A O 1
ATOM 1560 N N . SER A 1 205 ? -10.683 22.906 7.417 1.00 42.91 205 SER A N 1
ATOM 1561 C CA . SER A 1 205 ? -11.620 21.827 7.718 1.00 42.91 205 SER A CA 1
ATOM 1562 C C . SER A 1 205 ? -10.806 20.566 8.035 1.00 42.91 205 SER A C 1
ATOM 1564 O O . SER A 1 205 ? -10.715 19.635 7.242 1.00 42.91 205 SER A O 1
ATOM 1566 N N . GLN A 1 206 ? -10.123 20.575 9.174 1.00 42.50 206 GLN A N 1
ATOM 1567 C CA . GLN A 1 206 ? -9.558 19.401 9.796 1.00 42.50 206 GLN A CA 1
ATOM 1568 C C . GLN A 1 206 ? -10.773 18.729 10.420 1.00 42.50 206 GLN A C 1
ATOM 1570 O O . GLN A 1 206 ? -11.204 19.129 11.505 1.00 42.50 206 GLN A O 1
ATOM 1575 N N . SER A 1 207 ? -11.350 17.730 9.747 1.00 45.28 207 SER A N 1
ATOM 1576 C CA . SER A 1 207 ? -11.983 16.686 10.550 1.00 45.28 207 SER A CA 1
ATOM 1577 C C . SER A 1 207 ? -10.945 16.271 11.594 1.00 45.28 207 SER A C 1
ATOM 1579 O O . SER A 1 207 ? -9.761 16.145 11.245 1.00 45.28 207 SER A O 1
ATOM 1581 N N . PRO A 1 208 ? -11.325 16.146 12.875 1.00 52.84 208 PRO A N 1
ATOM 1582 C CA . PRO A 1 208 ? -10.411 15.603 13.861 1.00 52.84 208 PRO A CA 1
ATOM 1583 C C . PRO A 1 208 ? -9.844 14.277 13.328 1.00 52.84 208 PRO A C 1
ATOM 1585 O O . PRO A 1 208 ? -10.541 13.557 12.610 1.00 52.84 208 PRO A O 1
ATOM 1588 N N . PRO A 1 209 ? -8.563 13.978 13.593 1.00 61.84 209 PRO A N 1
ATOM 1589 C CA . PRO A 1 209 ? -7.976 12.720 13.155 1.00 61.84 209 PRO A CA 1
ATOM 1590 C C . PRO A 1 209 ? -8.814 11.560 13.697 1.00 61.84 209 PRO A C 1
ATOM 1592 O O . PRO A 1 209 ? -9.138 11.562 14.885 1.00 61.84 209 PRO A O 1
ATOM 1595 N N . ALA A 1 210 ? -9.131 10.598 12.828 1.00 71.56 210 ALA A N 1
ATOM 1596 C CA . ALA A 1 210 ? -9.902 9.410 13.173 1.00 71.56 210 ALA A CA 1
ATOM 1597 C C . ALA A 1 210 ? -9.356 8.738 14.444 1.00 71.56 210 ALA A C 1
ATOM 1599 O O . ALA A 1 210 ? -8.146 8.497 14.574 1.00 71.56 210 ALA A O 1
ATOM 1600 N N . VAL A 1 211 ? -10.246 8.450 15.393 1.00 82.81 211 VAL A N 1
ATOM 1601 C CA . VAL A 1 211 ? -9.919 7.816 16.671 1.00 82.81 211 VAL A CA 1
ATOM 1602 C C . VAL A 1 211 ? -10.277 6.338 16.609 1.00 82.81 211 VAL A C 1
ATOM 1604 O O . VAL A 1 211 ? -11.446 5.967 16.566 1.00 82.81 211 VAL A O 1
ATOM 1607 N N . TYR A 1 212 ? -9.261 5.477 16.674 1.00 88.25 212 TYR A N 1
ATOM 1608 C CA . TYR A 1 212 ? -9.448 4.028 16.658 1.00 88.25 212 TYR A CA 1
ATOM 1609 C C . TYR A 1 212 ? -9.535 3.441 18.069 1.00 88.25 212 TYR A C 1
ATOM 1611 O O . TYR A 1 212 ? -8.690 3.710 18.926 1.00 88.25 212 TYR A O 1
ATOM 1619 N N . THR A 1 213 ? -10.527 2.580 18.301 1.00 88.81 213 THR A N 1
ATOM 1620 C CA . THR A 1 213 ? -10.704 1.838 19.559 1.00 88.81 213 THR A CA 1
ATOM 1621 C C . THR A 1 213 ? -10.804 0.344 19.284 1.00 88.81 213 THR A C 1
ATOM 1623 O O . THR A 1 213 ? -11.756 -0.112 18.659 1.00 88.81 213 THR A O 1
ATOM 1626 N N . TYR A 1 214 ? -9.847 -0.442 19.779 1.00 89.00 214 TYR A N 1
ATOM 1627 C CA . TYR A 1 214 ? -9.899 -1.902 19.691 1.00 89.00 214 TYR A CA 1
ATOM 1628 C C . TYR A 1 214 ? -10.816 -2.493 20.755 1.00 89.00 214 TYR A C 1
ATOM 1630 O O . TYR A 1 214 ? -10.671 -2.211 21.948 1.00 89.00 214 TYR A O 1
ATOM 1638 N N . VAL A 1 215 ? -11.711 -3.378 20.328 1.00 89.69 215 VAL A N 1
ATOM 1639 C CA . VAL A 1 215 ? -12.658 -4.067 21.196 1.00 89.69 215 VAL A CA 1
ATOM 1640 C C . VAL A 1 215 ? -12.267 -5.538 21.296 1.00 89.69 215 VAL A C 1
ATOM 1642 O O . VAL A 1 215 ? -12.391 -6.318 20.355 1.00 89.69 215 VAL A O 1
ATOM 1645 N N . HIS A 1 216 ? -11.793 -5.931 22.481 1.00 85.94 216 HIS A N 1
ATOM 1646 C CA . HIS A 1 216 ? -11.332 -7.295 22.767 1.00 85.94 216 HIS A CA 1
ATOM 1647 C C . HIS A 1 216 ? -12.484 -8.311 22.917 1.00 85.94 216 HIS A C 1
ATOM 1649 O O . HIS A 1 216 ? -12.252 -9.509 23.042 1.00 85.94 216 HIS A O 1
ATOM 1655 N N . ILE A 1 217 ? -13.747 -7.893 22.919 1.00 86.25 217 ILE A N 1
ATOM 1656 C CA . ILE A 1 217 ? -14.872 -8.838 22.959 1.00 86.25 217 ILE A CA 1
ATOM 1657 C C . ILE A 1 217 ? -15.120 -9.340 21.535 1.00 86.25 217 ILE A C 1
ATOM 1659 O O . ILE A 1 217 ? -15.135 -8.548 20.600 1.00 86.25 217 ILE A O 1
ATOM 1663 N N . ALA A 1 218 ? -15.261 -10.655 21.361 1.00 92.44 218 ALA A N 1
ATOM 1664 C CA . ALA A 1 218 ? -15.578 -11.232 20.062 1.00 92.44 218 ALA A CA 1
ATOM 1665 C C . ALA A 1 218 ? -17.098 -11.251 19.857 1.00 92.44 218 ALA A C 1
ATOM 1667 O O . ALA A 1 218 ? -17.803 -11.896 20.634 1.00 92.44 218 ALA A O 1
ATOM 1668 N N . LEU A 1 219 ? -17.580 -10.559 18.827 1.00 92.69 219 LEU A N 1
ATOM 1669 C CA . LEU A 1 219 ? -19.002 -10.406 18.505 1.00 92.69 219 LEU A CA 1
ATOM 1670 C C . LEU A 1 219 ? -19.275 -10.804 17.051 1.00 92.69 219 LEU A C 1
ATOM 1672 O O . LEU A 1 219 ? -18.350 -10.866 16.231 1.00 92.69 219 LEU A O 1
ATOM 1676 N N . THR A 1 220 ? -20.538 -11.092 16.732 1.00 97.88 220 THR A N 1
ATOM 1677 C CA . THR A 1 220 ? -20.978 -11.199 15.331 1.00 97.88 220 THR A CA 1
ATOM 1678 C C . THR A 1 220 ? -20.872 -9.844 14.636 1.00 97.88 220 THR A C 1
ATOM 1680 O O . THR A 1 220 ? -20.768 -8.813 15.301 1.00 97.88 220 THR A O 1
ATOM 1683 N N . TYR A 1 221 ? -20.889 -9.829 13.301 1.00 98.00 221 TYR A N 1
ATOM 1684 C CA . TYR A 1 221 ? -20.746 -8.581 12.547 1.00 98.00 221 TYR A CA 1
ATOM 1685 C C . TYR A 1 221 ? -21.805 -7.543 12.944 1.00 98.00 221 TYR A C 1
ATOM 1687 O O . TYR A 1 221 ? -21.471 -6.412 13.281 1.00 98.00 221 TYR A O 1
ATOM 1695 N N . SER A 1 222 ? -23.078 -7.952 13.009 1.00 96.69 222 SER A N 1
ATOM 1696 C CA . SER A 1 222 ? -24.182 -7.064 13.393 1.00 96.69 222 SER A CA 1
ATOM 1697 C C . SER A 1 222 ? -24.028 -6.517 14.812 1.00 96.69 222 SER A C 1
ATOM 1699 O O . SER A 1 222 ? -24.215 -5.325 15.036 1.00 96.69 222 SER A O 1
ATOM 1701 N N . GLU A 1 223 ? -23.638 -7.366 15.766 1.00 96.69 223 GLU A N 1
ATOM 1702 C CA . GLU A 1 223 ? -23.411 -6.959 17.157 1.00 96.69 223 GLU A CA 1
ATOM 1703 C C . GLU A 1 223 ? -22.214 -6.000 17.285 1.00 96.69 223 GLU A C 1
ATOM 1705 O O . GLU A 1 223 ? -22.257 -5.066 18.084 1.00 96.69 223 GLU A O 1
ATOM 1710 N N . ALA A 1 224 ? -21.154 -6.196 16.496 1.00 96.88 224 ALA A N 1
ATOM 1711 C CA . ALA A 1 224 ? -19.992 -5.310 16.462 1.00 96.88 224 ALA A CA 1
ATOM 1712 C C . ALA A 1 224 ? -20.335 -3.933 15.863 1.00 96.88 224 ALA A C 1
ATOM 1714 O O . ALA A 1 224 ? -19.977 -2.901 16.438 1.00 96.88 224 ALA A O 1
ATOM 1715 N N . THR A 1 225 ? -21.094 -3.907 14.762 1.00 95.56 225 THR A N 1
ATOM 1716 C CA . THR A 1 225 ? -21.620 -2.673 14.156 1.00 95.56 225 THR A CA 1
ATOM 1717 C C . THR A 1 225 ? -22.490 -1.898 15.142 1.00 95.56 225 THR A C 1
ATOM 1719 O O . THR A 1 225 ? -22.314 -0.690 15.318 1.00 95.56 225 THR A O 1
ATOM 1722 N N . GLU A 1 226 ? -23.402 -2.585 15.836 1.00 94.62 226 GLU A N 1
ATOM 1723 C CA . GLU A 1 226 ? -24.237 -1.974 16.873 1.00 94.62 226 GLU A CA 1
ATOM 1724 C C . GLU A 1 226 ? -23.414 -1.472 18.061 1.00 94.62 226 GLU A C 1
ATOM 1726 O O . GLU A 1 226 ? -23.684 -0.380 18.561 1.00 94.62 226 GLU A O 1
ATOM 1731 N N . TYR A 1 227 ? -22.386 -2.213 18.483 1.00 94.56 227 TYR A N 1
ATOM 1732 C CA . TYR A 1 227 ? -21.497 -1.795 19.565 1.00 94.56 227 TYR A CA 1
ATOM 1733 C C . TYR A 1 227 ? -20.795 -0.471 19.244 1.00 94.56 227 TYR A C 1
ATOM 1735 O O . TYR A 1 227 ? -20.789 0.435 20.081 1.00 94.56 227 TYR A O 1
ATOM 1743 N N . CYS A 1 228 ? -20.211 -0.328 18.050 1.00 93.81 228 CYS A N 1
ATOM 1744 C CA . CYS A 1 228 ? -19.552 0.923 17.672 1.00 93.81 228 CYS A CA 1
ATOM 1745 C C . CYS A 1 228 ? -20.572 2.069 17.580 1.00 93.81 228 CYS A C 1
ATOM 1747 O O . CYS A 1 228 ? -20.360 3.129 18.181 1.00 93.81 228 CYS A O 1
ATOM 1749 N N . ARG A 1 229 ? -21.728 1.825 16.943 1.00 93.62 229 ARG A N 1
ATOM 1750 C CA . ARG A 1 229 ? -22.801 2.822 16.795 1.00 93.62 229 ARG A CA 1
ATOM 1751 C C . ARG A 1 229 ? -23.340 3.311 18.137 1.00 93.62 229 ARG A C 1
ATOM 1753 O O . ARG A 1 229 ? -23.518 4.512 18.327 1.00 93.62 229 ARG A O 1
ATOM 1760 N N . ALA A 1 230 ? -23.557 2.405 19.089 1.00 91.44 230 ALA A N 1
ATOM 1761 C CA . ALA A 1 230 ? -24.019 2.741 20.436 1.00 91.44 230 ALA A CA 1
ATOM 1762 C C . ALA A 1 230 ? -23.019 3.618 21.213 1.00 91.44 230 ALA A C 1
ATOM 1764 O O . ALA A 1 230 ? -23.423 4.344 22.120 1.00 91.44 230 ALA A O 1
ATOM 1765 N N . ASN A 1 231 ? -21.736 3.584 20.837 1.00 89.06 231 ASN A N 1
ATOM 1766 C CA . ASN A 1 231 ? -20.676 4.418 21.402 1.00 89.06 231 ASN A CA 1
ATOM 1767 C C . ASN A 1 231 ? -20.390 5.690 20.580 1.00 89.06 231 ASN A C 1
ATOM 1769 O O . ASN A 1 231 ? -19.398 6.366 20.838 1.00 89.06 231 ASN A O 1
ATOM 1773 N N . GLY A 1 232 ? -21.246 6.035 19.609 1.00 89.69 232 GLY A N 1
ATOM 1774 C CA . GLY A 1 232 ? -21.077 7.229 18.771 1.00 89.69 232 GLY A CA 1
ATOM 1775 C C . GLY A 1 232 ? -19.963 7.107 17.727 1.00 89.69 232 GLY A C 1
ATOM 1776 O O . GLY A 1 232 ? -19.459 8.121 17.264 1.00 89.69 232 GLY A O 1
ATOM 1777 N N . THR A 1 233 ? -19.582 5.876 17.385 1.00 93.00 233 THR A N 1
ATOM 1778 C CA . THR A 1 233 ? -18.536 5.522 16.409 1.00 93.00 233 THR A CA 1
ATOM 1779 C C . THR A 1 233 ? -19.119 4.562 15.365 1.00 93.00 233 THR A C 1
ATOM 1781 O O . THR A 1 233 ? -20.296 4.204 15.431 1.00 93.00 233 THR A O 1
ATOM 1784 N N . HIS A 1 234 ? -18.326 4.087 14.417 1.00 94.56 234 HIS A N 1
ATOM 1785 C CA . HIS A 1 234 ? -18.701 3.011 13.492 1.00 94.56 234 HIS A CA 1
ATOM 1786 C C . HIS A 1 234 ? -17.596 1.954 13.434 1.00 94.56 234 HIS A C 1
ATOM 1788 O O . HIS A 1 234 ? -16.529 2.148 14.012 1.00 94.56 234 HIS A O 1
ATOM 1794 N N . LEU A 1 235 ? -17.841 0.807 12.790 1.00 95.75 235 LEU A N 1
ATOM 1795 C CA . LEU A 1 235 ? -16.746 -0.125 12.512 1.00 95.75 235 LEU A CA 1
ATOM 1796 C C . LEU A 1 235 ? -15.702 0.578 11.646 1.00 95.75 235 LEU A C 1
ATOM 1798 O O . LEU A 1 235 ? -16.059 1.304 10.719 1.00 95.75 235 LEU A O 1
ATOM 1802 N N . ALA A 1 236 ? -14.426 0.364 11.955 1.00 93.31 236 ALA A N 1
ATOM 1803 C CA . ALA A 1 236 ? -13.339 1.032 11.261 1.00 93.31 236 ALA A CA 1
ATOM 1804 C C . ALA A 1 236 ? -13.370 0.732 9.765 1.00 93.31 236 ALA A C 1
ATOM 1806 O O . ALA A 1 236 ? -13.507 -0.423 9.353 1.00 93.31 236 ALA A O 1
ATOM 1807 N N . THR A 1 237 ? -13.232 1.784 8.977 1.00 91.25 237 THR A N 1
ATOM 1808 C CA . THR A 1 237 ? -13.224 1.744 7.521 1.00 91.25 237 THR A CA 1
ATOM 1809 C C . THR A 1 237 ? -11.812 1.916 6.993 1.00 91.25 237 THR A C 1
ATOM 1811 O O . THR A 1 237 ? -10.862 2.224 7.716 1.00 91.25 237 THR A O 1
ATOM 1814 N N . ALA A 1 238 ? -11.662 1.660 5.703 1.00 83.44 238 ALA A N 1
ATOM 1815 C CA . ALA A 1 238 ? -10.415 1.848 4.997 1.00 83.44 238 ALA A CA 1
ATOM 1816 C C . ALA A 1 238 ? -10.717 2.407 3.607 1.00 83.44 238 ALA A C 1
ATOM 1818 O O . ALA A 1 238 ? -10.388 1.789 2.606 1.00 83.44 238 ALA A O 1
ATOM 1819 N N . GLU A 1 239 ? -11.342 3.585 3.557 1.00 79.94 239 GLU A N 1
ATOM 1820 C CA . GLU A 1 239 ? -11.740 4.267 2.310 1.00 79.94 239 GLU A CA 1
ATOM 1821 C C . GLU A 1 239 ? -10.541 4.682 1.444 1.00 79.94 239 GLU A C 1
ATOM 1823 O O . GLU A 1 239 ? -10.656 4.958 0.258 1.00 79.94 239 GLU A O 1
ATOM 1828 N N . THR A 1 240 ? -9.350 4.731 2.043 1.00 65.38 240 THR A N 1
ATOM 1829 C CA . THR A 1 240 ? -8.100 5.018 1.343 1.00 65.38 240 THR A CA 1
ATOM 1830 C C . THR A 1 240 ? -6.993 4.116 1.864 1.00 65.38 240 THR A C 1
ATOM 1832 O O . THR A 1 240 ? -7.005 3.692 3.024 1.00 65.38 240 THR A O 1
ATOM 1835 N N . MET A 1 241 ? -5.943 3.922 1.066 1.00 54.03 241 MET A N 1
ATOM 1836 C CA . MET A 1 241 ? -4.724 3.253 1.526 1.00 54.03 241 MET A CA 1
ATOM 1837 C C . MET A 1 241 ? -4.095 3.954 2.743 1.00 54.03 241 MET A C 1
ATOM 1839 O O . MET A 1 241 ? -3.532 3.297 3.622 1.00 54.03 241 MET A O 1
ATOM 1843 N N . LYS A 1 242 ? -4.212 5.289 2.841 1.00 54.97 242 LYS A N 1
ATOM 1844 C CA . LYS A 1 242 ? -3.783 6.039 4.032 1.00 54.97 242 LYS A CA 1
ATOM 1845 C C . LYS A 1 242 ? -4.584 5.596 5.259 1.00 54.97 242 LYS A C 1
ATOM 1847 O O . LYS A 1 242 ? -3.965 5.263 6.267 1.00 54.97 242 LYS A O 1
ATOM 1852 N N . GLY A 1 243 ? -5.913 5.539 5.158 1.00 67.19 243 GLY A N 1
ATOM 1853 C CA . GLY A 1 243 ? -6.791 5.030 6.218 1.00 67.19 243 GLY A CA 1
ATOM 1854 C C . GLY A 1 243 ? -6.436 3.597 6.620 1.00 67.19 243 GLY A C 1
ATOM 1855 O O . GLY A 1 243 ? -6.156 3.339 7.791 1.00 67.19 243 GLY A O 1
ATOM 1856 N N . LEU A 1 244 ? -6.290 2.699 5.637 1.00 75.62 244 LEU A N 1
ATOM 1857 C CA . LEU A 1 244 ? -5.882 1.311 5.868 1.00 75.62 244 LEU A CA 1
ATOM 1858 C C . LEU A 1 244 ? -4.546 1.216 6.616 1.00 75.62 244 LEU A C 1
ATOM 1860 O O . LEU A 1 244 ? -4.419 0.455 7.573 1.00 75.62 244 LEU A O 1
ATOM 1864 N N . SER A 1 245 ? -3.550 2.007 6.207 1.00 60.62 245 SER A N 1
ATOM 1865 C CA . SER A 1 245 ? -2.222 1.999 6.827 1.00 60.62 245 SER A CA 1
ATOM 1866 C C . SER A 1 245 ? -2.250 2.455 8.290 1.00 60.62 245 SER A C 1
ATOM 1868 O O . SER A 1 245 ? -1.521 1.906 9.119 1.00 60.62 245 SER A O 1
ATOM 1870 N N . ILE A 1 246 ? -3.111 3.424 8.626 1.00 68.56 246 ILE A N 1
ATOM 1871 C CA . ILE A 1 246 ? -3.271 3.930 9.993 1.00 68.56 246 ILE A CA 1
ATOM 1872 C C . ILE A 1 246 ? -3.972 2.876 10.852 1.00 68.56 246 ILE A C 1
ATOM 1874 O O . ILE A 1 246 ? -3.456 2.522 11.915 1.00 68.56 246 ILE A O 1
ATOM 1878 N N . LEU A 1 247 ? -5.089 2.328 10.366 1.00 75.69 247 LEU A N 1
ATOM 1879 C CA . LEU A 1 247 ? -5.840 1.266 11.033 1.00 75.69 247 LEU A CA 1
ATOM 1880 C C . LEU A 1 247 ? -4.961 0.036 11.304 1.00 75.69 247 LEU A C 1
ATOM 1882 O O . LEU A 1 247 ? -4.904 -0.475 12.426 1.00 75.69 247 LEU A O 1
ATOM 1886 N N . TYR A 1 248 ? -4.212 -0.401 10.290 1.00 72.19 248 TYR A N 1
ATOM 1887 C CA . TYR A 1 248 ? -3.271 -1.509 10.396 1.00 72.19 248 TYR A CA 1
ATOM 1888 C C . TYR A 1 248 ? -2.169 -1.228 11.428 1.00 72.19 248 TYR A C 1
ATOM 1890 O O . TYR A 1 248 ? -1.906 -2.048 12.313 1.00 72.19 248 TYR A O 1
ATOM 1898 N N . ALA A 1 249 ? -1.543 -0.050 11.363 1.00 64.56 249 ALA A N 1
ATOM 1899 C CA . ALA A 1 249 ? -0.487 0.334 12.293 1.00 64.56 249 ALA A CA 1
ATOM 1900 C C . ALA A 1 249 ? -0.980 0.454 13.743 1.00 64.56 249 ALA A C 1
ATOM 1902 O O . ALA A 1 249 ? -0.206 0.176 14.663 1.00 64.56 249 ALA A O 1
ATOM 1903 N N . PHE A 1 250 ? -2.230 0.871 13.951 1.00 76.75 250 PHE A N 1
ATOM 1904 C CA . PHE A 1 250 ? -2.878 0.883 15.258 1.00 76.75 250 PHE A CA 1
ATOM 1905 C C . PHE A 1 250 ? -3.061 -0.542 15.787 1.00 76.75 250 PHE A C 1
ATOM 1907 O O . PHE A 1 250 ? -2.576 -0.861 16.872 1.00 76.75 250 PHE A O 1
ATOM 1914 N N . TRP A 1 251 ? -3.669 -1.429 14.996 1.00 80.25 251 TRP A N 1
ATOM 1915 C CA . TRP A 1 251 ? -3.917 -2.815 15.395 1.00 80.25 251 TRP A CA 1
ATOM 1916 C C . TRP A 1 251 ? -2.634 -3.570 15.768 1.00 80.25 251 TRP A C 1
ATOM 1918 O O . TRP A 1 251 ? -2.588 -4.235 16.805 1.00 80.25 251 TRP A O 1
ATOM 1928 N N . LYS A 1 252 ? -1.560 -3.432 14.979 1.00 75.69 252 LYS A N 1
ATOM 1929 C CA . LYS A 1 252 ? -0.290 -4.148 15.213 1.00 75.69 252 LYS A CA 1
ATOM 1930 C C . LYS A 1 252 ? 0.408 -3.774 16.521 1.00 75.69 252 LYS A C 1
ATOM 1932 O O . LYS A 1 252 ? 1.263 -4.528 16.978 1.00 75.69 252 LYS A O 1
ATOM 1937 N N . GLN A 1 253 ? 0.058 -2.640 17.125 1.00 72.38 253 GLN A N 1
ATOM 1938 C CA . GLN A 1 253 ? 0.616 -2.211 18.409 1.00 72.38 253 GLN A CA 1
ATOM 1939 C C . GLN A 1 253 ? -0.074 -2.863 19.612 1.00 72.38 253 GLN A C 1
ATOM 1941 O O . GLN A 1 253 ? 0.398 -2.691 20.733 1.00 72.38 253 GLN A O 1
ATOM 1946 N N . ILE A 1 254 ? -1.167 -3.604 19.407 1.00 73.88 254 ILE A N 1
ATOM 1947 C CA . ILE A 1 254 ? -2.002 -4.146 20.480 1.00 73.88 254 ILE A CA 1
ATOM 1948 C C . ILE A 1 254 ? -1.532 -5.562 20.838 1.00 73.88 254 ILE A C 1
ATOM 1950 O O . ILE A 1 254 ? -1.732 -6.500 20.058 1.00 73.88 254 ILE A O 1
ATOM 1954 N N . PRO A 1 255 ? -0.925 -5.769 22.022 1.00 76.38 255 PRO A N 1
ATOM 1955 C CA . PRO A 1 255 ? -0.455 -7.087 22.425 1.00 76.38 255 PRO A CA 1
ATOM 1956 C C . PRO A 1 255 ? -1.629 -8.052 22.599 1.00 76.38 255 PRO A C 1
ATOM 1958 O O . PRO A 1 255 ? -2.601 -7.741 23.284 1.00 76.38 255 PRO A O 1
ATOM 1961 N N . GLY A 1 256 ? -1.529 -9.239 21.999 1.00 73.25 256 GLY A N 1
ATOM 1962 C CA . GLY A 1 256 ? -2.575 -10.260 22.091 1.00 73.25 256 GLY A CA 1
ATOM 1963 C C . GLY A 1 256 ? -3.834 -9.954 21.277 1.00 73.25 256 GLY A C 1
ATOM 1964 O O . GLY A 1 256 ? -4.836 -10.644 21.456 1.00 73.25 256 GLY A O 1
ATOM 1965 N N . ALA A 1 257 ? -3.803 -8.956 20.386 1.00 77.38 257 ALA A N 1
ATOM 1966 C CA . ALA A 1 257 ? -4.889 -8.767 19.437 1.00 77.38 257 ALA A CA 1
ATOM 1967 C C . ALA A 1 257 ? -5.066 -10.013 18.555 1.00 77.38 257 ALA A C 1
ATOM 1969 O O . ALA A 1 257 ? -4.096 -10.702 18.225 1.00 77.38 257 ALA A O 1
ATOM 1970 N N . GLY A 1 258 ? -6.317 -10.305 18.185 1.00 73.44 258 GLY A N 1
ATOM 1971 C CA . GLY A 1 258 ? -6.634 -11.420 17.289 1.00 73.44 258 GLY A CA 1
ATOM 1972 C C . GLY A 1 258 ? -5.911 -11.309 15.944 1.00 73.44 258 GLY A C 1
ATOM 1973 O O . GLY A 1 258 ? -5.389 -10.255 15.600 1.00 73.44 258 GLY A O 1
ATOM 1974 N N . THR A 1 259 ? -5.894 -12.394 15.167 1.00 80.81 259 THR A N 1
ATOM 1975 C CA . THR A 1 259 ? -5.239 -12.439 13.844 1.00 80.81 259 THR A CA 1
ATOM 1976 C C . THR A 1 259 ? -6.107 -11.902 12.709 1.00 80.81 259 THR A C 1
ATOM 1978 O O . THR A 1 259 ? -5.607 -11.733 11.599 1.00 80.81 259 THR A O 1
ATOM 1981 N N . ARG A 1 260 ? -7.398 -11.661 12.968 1.00 90.62 260 ARG A N 1
ATOM 1982 C CA . ARG A 1 260 ? -8.354 -11.086 12.018 1.00 90.62 260 ARG A CA 1
ATOM 1983 C C . ARG A 1 260 ? -9.436 -10.316 12.754 1.00 90.62 260 ARG A C 1
ATOM 1985 O O . ARG A 1 260 ? -9.852 -10.759 13.830 1.00 90.62 260 ARG A O 1
ATOM 1992 N N . LEU A 1 261 ? -9.887 -9.214 12.171 1.00 94.44 261 LEU A N 1
ATOM 1993 C CA . LEU A 1 261 ? -10.848 -8.299 12.784 1.00 94.44 261 LEU A CA 1
ATOM 1994 C C . LEU A 1 261 ? -12.012 -8.006 11.850 1.00 94.44 261 LEU A C 1
ATOM 1996 O O . LEU A 1 261 ? -11.812 -7.999 10.641 1.00 94.44 261 LEU A O 1
ATOM 2000 N N . TRP A 1 262 ? -13.190 -7.698 12.396 1.00 97.44 262 TRP A N 1
ATOM 2001 C CA . TRP A 1 262 ? -14.229 -7.078 11.573 1.00 97.44 262 TRP A CA 1
ATOM 2002 C C . TRP A 1 262 ? -13.799 -5.690 11.095 1.00 97.44 262 TRP A C 1
ATOM 2004 O O . TRP A 1 262 ? -13.186 -4.930 11.852 1.00 97.44 262 TRP A O 1
ATOM 2014 N N . MET A 1 263 ? -14.152 -5.389 9.847 1.00 93.06 263 MET A N 1
ATOM 2015 C CA . MET A 1 263 ? -13.993 -4.096 9.189 1.00 93.06 263 MET A CA 1
ATOM 2016 C C . MET A 1 263 ? -15.365 -3.588 8.744 1.00 93.06 263 MET A C 1
ATOM 2018 O O . MET A 1 263 ? -16.277 -4.367 8.483 1.00 93.06 263 MET A O 1
ATOM 2022 N N . GLY A 1 264 ? -15.527 -2.273 8.681 1.00 95.44 264 GLY A N 1
ATOM 2023 C CA . GLY A 1 264 ? -16.812 -1.622 8.476 1.00 95.44 264 GLY A CA 1
ATOM 2024 C C . GLY A 1 264 ? -17.339 -1.637 7.050 1.00 95.44 264 GLY A C 1
ATOM 2025 O O . GLY A 1 264 ? -17.832 -0.594 6.642 1.00 95.44 264 GLY A O 1
ATOM 2026 N N . ALA A 1 265 ? -17.261 -2.754 6.321 1.00 95.69 265 ALA A N 1
ATOM 2027 C CA . ALA A 1 265 ? -17.952 -2.936 5.044 1.00 95.69 265 ALA A CA 1
ATOM 2028 C C . ALA A 1 265 ? -18.682 -4.282 4.939 1.00 95.69 265 ALA A C 1
ATOM 2030 O O . ALA A 1 265 ? -18.231 -5.291 5.497 1.00 95.69 265 ALA A O 1
ATOM 2031 N N . ASP A 1 266 ? -19.793 -4.279 4.208 1.00 95.62 266 ASP A N 1
ATOM 2032 C CA . ASP A 1 266 ? -20.630 -5.443 3.923 1.00 95.62 266 ASP A CA 1
ATOM 2033 C C . ASP A 1 266 ? -21.318 -5.300 2.555 1.00 95.62 266 ASP A C 1
ATOM 2035 O O . ASP A 1 266 ? -21.440 -4.193 2.030 1.00 95.62 266 ASP A O 1
ATOM 2039 N N . ASP A 1 267 ? -21.746 -6.414 1.969 1.00 95.12 267 ASP A N 1
ATOM 2040 C CA . ASP A 1 267 ? -22.575 -6.468 0.755 1.00 95.12 267 ASP A CA 1
ATOM 2041 C C . ASP A 1 267 ? -23.897 -7.223 1.015 1.00 95.12 267 ASP A C 1
ATOM 2043 O O . ASP A 1 267 ? -24.535 -7.765 0.111 1.00 95.12 267 ASP A O 1
ATOM 2047 N N . ILE A 1 268 ? -24.371 -7.206 2.272 1.00 93.81 268 ILE A N 1
ATOM 2048 C CA . ILE A 1 268 ? -25.578 -7.922 2.729 1.00 93.81 268 ILE A CA 1
ATOM 2049 C C . ILE A 1 268 ? -26.821 -7.506 1.930 1.00 93.81 268 ILE A C 1
ATOM 2051 O O . ILE A 1 268 ? -27.722 -8.318 1.698 1.00 93.81 268 ILE A O 1
ATOM 2055 N N . ALA A 1 269 ? -26.904 -6.230 1.544 1.00 91.50 269 ALA A N 1
ATOM 2056 C CA . ALA A 1 269 ? -28.044 -5.693 0.805 1.00 91.50 269 ALA A CA 1
ATOM 2057 C C . ALA A 1 269 ? -28.108 -6.216 -0.640 1.00 91.50 269 ALA A C 1
ATOM 2059 O O . ALA A 1 269 ? -29.203 -6.429 -1.170 1.00 91.50 269 ALA A O 1
ATOM 2060 N N . GLN A 1 270 ? -26.949 -6.417 -1.269 1.00 92.12 270 GLN A N 1
ATOM 2061 C CA . GLN A 1 270 ? -26.816 -6.889 -2.639 1.00 92.12 270 GLN A CA 1
ATOM 2062 C C . GLN A 1 270 ? -25.422 -7.497 -2.832 1.00 92.12 270 GLN A C 1
ATOM 2064 O O . GLN A 1 270 ? -24.440 -6.765 -2.863 1.00 92.12 270 GLN A O 1
ATOM 2069 N N . ASN A 1 271 ? -25.360 -8.816 -3.038 1.00 92.00 271 ASN A N 1
ATOM 2070 C CA . ASN A 1 271 ? -24.108 -9.541 -3.277 1.00 92.00 271 ASN A CA 1
ATOM 2071 C C . ASN A 1 271 ? -23.272 -8.868 -4.384 1.00 92.00 271 ASN A C 1
ATOM 2073 O O . ASN A 1 271 ? -23.769 -8.622 -5.494 1.00 92.00 271 ASN A O 1
ATOM 2077 N N . GLY A 1 272 ? -22.013 -8.573 -4.064 1.00 89.25 272 GLY A N 1
ATOM 2078 C CA . GLY A 1 272 ? -21.060 -7.867 -4.918 1.00 89.25 272 GLY A CA 1
ATOM 2079 C C . GLY A 1 272 ? -21.117 -6.334 -4.853 1.00 89.25 272 GLY A C 1
ATOM 2080 O O . GLY A 1 272 ? -20.221 -5.699 -5.409 1.00 89.25 272 GLY A O 1
ATOM 2081 N N . ASP A 1 273 ? -22.107 -5.729 -4.185 1.00 93.12 273 ASP A N 1
ATOM 2082 C CA . ASP A 1 273 ? -22.195 -4.278 -3.933 1.00 93.12 273 ASP A CA 1
ATOM 2083 C C . ASP A 1 273 ? -21.727 -3.953 -2.506 1.00 93.12 273 ASP A C 1
ATOM 2085 O O . ASP A 1 273 ? -22.526 -3.715 -1.600 1.00 93.12 273 ASP A O 1
ATOM 2089 N N . TRP A 1 274 ? -20.407 -3.976 -2.309 1.00 94.06 274 TRP A N 1
ATOM 2090 C CA . TRP A 1 274 ? -19.775 -3.680 -1.023 1.00 94.06 274 TRP A CA 1
ATOM 2091 C C . TRP A 1 274 ? -19.928 -2.206 -0.647 1.00 94.06 274 TRP A C 1
ATOM 2093 O O . TRP A 1 274 ? -19.586 -1.319 -1.434 1.00 94.06 274 TRP A O 1
ATOM 2103 N N . ARG A 1 275 ? -20.387 -1.941 0.579 1.00 94.38 275 ARG A N 1
ATOM 2104 C CA . ARG A 1 275 ? -20.634 -0.588 1.100 1.00 94.38 275 ARG A CA 1
ATOM 2105 C C . ARG A 1 275 ? -20.046 -0.388 2.487 1.00 94.38 275 ARG A C 1
ATOM 2107 O O . ARG A 1 275 ? -20.062 -1.302 3.310 1.00 94.38 275 ARG A O 1
ATOM 2114 N N . TRP A 1 276 ? -19.561 0.822 2.756 1.00 93.06 276 TRP A N 1
ATOM 2115 C CA . TRP A 1 276 ? -19.076 1.215 4.076 1.00 93.06 276 TRP A CA 1
ATOM 2116 C C . TRP A 1 276 ? -20.232 1.430 5.063 1.00 93.06 276 TRP A C 1
ATOM 2118 O O . TRP A 1 276 ? -21.298 1.941 4.731 1.00 93.06 276 TRP A O 1
ATOM 2128 N N . THR A 1 277 ? -19.993 1.086 6.327 1.00 89.44 277 THR A N 1
ATOM 2129 C CA . THR A 1 277 ? -20.957 1.217 7.435 1.00 89.44 277 THR A CA 1
ATOM 2130 C C . THR A 1 277 ? -20.884 2.572 8.154 1.00 89.44 277 THR A C 1
ATOM 2132 O O . THR A 1 277 ? -21.747 2.867 8.986 1.00 89.44 277 THR A O 1
ATOM 2135 N N . ALA A 1 278 ? -19.857 3.377 7.854 1.00 78.50 278 ALA A N 1
ATOM 2136 C CA . ALA A 1 278 ? -19.507 4.639 8.513 1.00 78.50 278 ALA A CA 1
ATOM 2137 C C . ALA A 1 278 ? -20.315 5.861 8.063 1.00 78.50 278 ALA A C 1
ATOM 2139 O O . ALA A 1 278 ? -20.588 6.750 8.869 1.00 78.50 278 ALA A O 1
ATOM 2140 N N . ALA A 1 279 ? -20.707 5.890 6.790 1.00 60.69 279 ALA A N 1
ATOM 2141 C CA . ALA A 1 279 ? -21.350 7.020 6.129 1.00 60.69 279 ALA A CA 1
ATOM 2142 C C . ALA A 1 279 ? -22.294 6.487 5.047 1.00 60.69 279 ALA A C 1
ATOM 2144 O O . ALA A 1 279 ? -21.858 5.631 4.288 1.00 60.69 279 ALA A O 1
ATOM 2145 N N . ASP A 1 280 ? -23.567 6.921 5.050 1.00 64.12 280 ASP A N 1
ATOM 2146 C CA . ASP A 1 280 ? -24.673 6.736 4.073 1.00 64.12 280 ASP A CA 1
ATOM 2147 C C . ASP A 1 280 ? -24.777 5.422 3.249 1.00 64.12 280 ASP A C 1
ATOM 2149 O O . ASP A 1 280 ? -25.606 5.313 2.343 1.00 64.12 280 ASP A O 1
ATOM 2153 N N . GLY A 1 281 ? -24.016 4.383 3.595 1.00 72.12 281 GLY A N 1
ATOM 2154 C CA . GLY A 1 281 ? -23.767 3.230 2.743 1.00 72.12 281 GLY A CA 1
ATOM 2155 C C . GLY A 1 281 ? -22.917 3.561 1.514 1.00 72.12 281 GLY A C 1
ATOM 2156 O O . GLY A 1 281 ? -23.225 3.033 0.446 1.00 72.12 281 GLY A O 1
ATOM 2157 N N . ASP A 1 282 ? -21.916 4.442 1.607 1.00 87.12 282 ASP A N 1
ATOM 2158 C CA . ASP A 1 282 ? -21.081 4.789 0.450 1.00 87.12 282 ASP A CA 1
ATOM 2159 C C . ASP A 1 282 ? -20.431 3.534 -0.171 1.00 87.12 282 ASP A C 1
ATOM 2161 O O . ASP A 1 282 ? -20.014 2.631 0.564 1.00 87.12 282 ASP A O 1
ATOM 2165 N N . PRO A 1 283 ? -20.366 3.428 -1.514 1.00 89.25 283 PRO A N 1
ATOM 2166 C CA . PRO A 1 283 ? -19.740 2.286 -2.172 1.00 89.25 283 PRO A CA 1
ATOM 2167 C C . PRO A 1 283 ? -18.262 2.158 -1.802 1.00 89.25 283 PRO A C 1
ATOM 2169 O O . PRO A 1 283 ? -17.543 3.153 -1.732 1.00 89.25 283 PRO A O 1
ATOM 2172 N N . VAL A 1 284 ? -17.789 0.925 -1.642 1.00 88.19 284 VAL A N 1
ATOM 2173 C CA . VAL A 1 284 ? -16.355 0.643 -1.535 1.00 88.19 284 VAL A CA 1
ATOM 2174 C C . VAL A 1 284 ? -15.719 0.845 -2.912 1.00 88.19 284 VAL A C 1
ATOM 2176 O O . VAL A 1 284 ? -16.045 0.119 -3.851 1.00 88.19 284 VAL A O 1
ATOM 2179 N N . ASP A 1 285 ? -14.823 1.824 -3.034 1.00 82.38 285 ASP A N 1
ATOM 2180 C CA . ASP A 1 285 ? -14.147 2.237 -4.275 1.00 82.38 285 ASP A CA 1
ATOM 2181 C C . ASP A 1 285 ? -12.618 2.024 -4.249 1.00 82.38 285 ASP A C 1
ATOM 2183 O O . ASP A 1 285 ? -11.989 1.867 -5.299 1.00 82.38 285 ASP A O 1
ATOM 2187 N N . TYR A 1 286 ? -12.022 1.940 -3.058 1.00 78.12 286 TYR A N 1
ATOM 2188 C CA . TYR A 1 286 ? -10.688 1.392 -2.816 1.00 78.12 286 TYR A CA 1
ATOM 2189 C C . TYR A 1 286 ? -10.786 -0.085 -2.417 1.00 78.12 286 TYR A C 1
ATOM 2191 O O . TYR A 1 286 ? -11.584 -0.445 -1.557 1.00 78.12 286 TYR A O 1
ATOM 2199 N N . TYR A 1 287 ? -9.938 -0.939 -2.998 1.00 77.56 287 TYR A N 1
ATOM 2200 C CA . TYR A 1 287 ? -9.927 -2.376 -2.719 1.00 77.56 287 TYR A CA 1
ATOM 2201 C C . TYR A 1 287 ? -8.551 -2.855 -2.264 1.00 77.56 287 TYR A C 1
ATOM 2203 O O . TYR A 1 287 ? -7.546 -2.589 -2.924 1.00 77.56 287 TYR A O 1
ATOM 2211 N N . ASN A 1 288 ? -8.521 -3.637 -1.184 1.00 79.38 288 ASN A N 1
ATOM 2212 C CA . ASN A 1 288 ? -7.338 -4.386 -0.757 1.00 79.38 288 ASN A CA 1
ATOM 2213 C C . ASN A 1 288 ? -7.670 -5.857 -0.455 1.00 79.38 288 ASN A C 1
ATOM 2215 O O . ASN A 1 288 ? -7.202 -6.429 0.529 1.00 79.38 288 ASN A O 1
ATOM 2219 N N . TRP A 1 289 ? -8.515 -6.470 -1.287 1.00 87.62 289 TRP A N 1
ATOM 2220 C CA . TRP A 1 289 ? -8.833 -7.897 -1.216 1.00 87.62 289 TRP A CA 1
ATOM 2221 C C . TRP A 1 289 ? -7.572 -8.763 -1.302 1.00 87.62 289 TRP A C 1
ATOM 2223 O O . TRP A 1 289 ? -6.630 -8.450 -2.035 1.00 87.62 289 TRP A O 1
ATOM 2233 N N . ARG A 1 290 ? -7.542 -9.865 -0.546 1.00 86.50 290 ARG A N 1
ATOM 2234 C CA . ARG A 1 290 ? -6.492 -10.881 -0.697 1.00 86.50 290 ARG A CA 1
ATOM 2235 C C . ARG A 1 290 ? -6.663 -11.610 -2.031 1.00 86.50 290 ARG A C 1
ATOM 2237 O O . ARG A 1 290 ? -7.691 -11.505 -2.693 1.00 86.50 290 ARG A O 1
ATOM 2244 N N . LEU A 1 291 ? -5.621 -12.337 -2.434 1.00 79.44 291 LEU A N 1
ATOM 2245 C CA . LEU A 1 291 ? -5.693 -13.176 -3.626 1.00 79.44 291 LEU A CA 1
ATOM 2246 C C . LEU A 1 291 ? -6.884 -14.135 -3.502 1.00 79.44 291 LEU A C 1
ATOM 2248 O O . LEU A 1 291 ? -7.027 -14.787 -2.470 1.00 79.44 291 LEU A O 1
ATOM 2252 N N . ASP A 1 292 ? -7.688 -14.199 -4.561 1.00 86.56 292 ASP A N 1
ATOM 2253 C CA . ASP A 1 292 ? -8.920 -14.986 -4.650 1.00 86.56 292 ASP A CA 1
ATOM 2254 C C . ASP A 1 292 ? -10.052 -14.536 -3.705 1.00 86.56 292 ASP A C 1
ATOM 2256 O O . ASP A 1 292 ? -10.943 -15.330 -3.428 1.00 86.56 292 ASP A O 1
ATOM 2260 N N . GLU A 1 293 ? -10.052 -13.283 -3.238 1.00 88.81 293 GLU A N 1
ATOM 2261 C CA . GLU A 1 293 ? -11.163 -12.670 -2.492 1.00 88.81 293 GLU A CA 1
ATOM 2262 C C . GLU A 1 293 ? -11.827 -11.529 -3.296 1.00 88.81 293 GLU A C 1
ATOM 2264 O O . GLU A 1 293 ? -11.152 -10.877 -4.102 1.00 88.81 293 GLU A O 1
ATOM 2269 N N . PRO A 1 294 ? -13.123 -11.236 -3.074 1.00 90.31 294 PRO A N 1
ATOM 2270 C CA . PRO A 1 294 ? -14.071 -12.000 -2.253 1.00 90.31 294 PRO A CA 1
ATOM 2271 C C . PRO A 1 294 ? -14.539 -13.292 -2.960 1.00 90.31 294 PRO A C 1
ATOM 2273 O O . PRO A 1 294 ? -14.768 -13.280 -4.174 1.00 90.31 294 PRO A O 1
ATOM 2276 N N . ASN A 1 295 ? -14.680 -14.411 -2.235 1.00 88.19 295 ASN A N 1
ATOM 2277 C CA . ASN A 1 295 ? -15.045 -15.723 -2.817 1.00 88.19 295 ASN A CA 1
ATOM 2278 C C . ASN A 1 295 ? -16.289 -16.404 -2.236 1.00 88.19 295 ASN A C 1
ATOM 2280 O O . ASN A 1 295 ? -16.706 -17.458 -2.738 1.00 88.19 295 ASN A O 1
ATOM 2284 N N . GLY A 1 296 ? -16.911 -15.825 -1.219 1.00 80.19 296 GLY A N 1
ATOM 2285 C CA . GLY A 1 296 ? -18.029 -16.434 -0.517 1.00 80.19 296 GLY A CA 1
ATOM 2286 C C . GLY A 1 296 ? -19.389 -16.266 -1.195 1.00 80.19 296 GLY A C 1
ATOM 2287 O O . GLY A 1 296 ? -20.332 -16.998 -0.859 1.00 80.19 296 GLY A O 1
ATOM 2288 N N . GLY A 1 297 ? -19.501 -15.360 -2.174 1.00 88.06 297 GLY A N 1
ATOM 2289 C CA . GLY A 1 297 ? -20.752 -15.046 -2.875 1.00 88.06 297 GLY A CA 1
ATOM 2290 C C . GLY A 1 297 ? -21.872 -14.707 -1.886 1.00 88.06 297 GLY A C 1
ATOM 2291 O O . GLY A 1 297 ? -21.624 -14.103 -0.856 1.00 88.06 297 GLY A O 1
ATOM 2292 N N . ASP A 1 298 ? -23.093 -15.210 -2.106 1.00 86.81 298 ASP A N 1
ATOM 2293 C CA . ASP A 1 298 ? -24.242 -14.893 -1.233 1.00 86.81 298 ASP A CA 1
ATOM 2294 C C . ASP A 1 298 ? -24.095 -15.368 0.237 1.00 86.81 298 ASP A C 1
ATOM 2296 O O . ASP A 1 298 ? -24.979 -15.122 1.066 1.00 86.81 298 ASP A O 1
ATOM 2300 N N . ARG A 1 299 ? -23.046 -16.133 0.584 1.00 89.56 299 ARG A N 1
ATOM 2301 C CA . ARG A 1 299 ? -22.871 -16.709 1.931 1.00 89.56 299 ARG A CA 1
ATOM 2302 C C . ARG A 1 299 ? -21.992 -15.870 2.846 1.00 89.56 299 ARG A C 1
ATOM 2304 O O . ARG A 1 299 ? -22.215 -15.905 4.058 1.00 89.56 299 ARG A O 1
ATOM 2311 N N . GLU A 1 300 ? -21.001 -15.173 2.310 1.00 93.94 300 GLU A N 1
ATOM 2312 C CA . GLU A 1 300 ? -20.023 -14.433 3.102 1.00 93.94 300 GLU A CA 1
ATOM 2313 C C . GLU A 1 300 ? -20.113 -12.973 2.712 1.00 93.94 300 GLU A C 1
ATOM 2315 O O . GLU A 1 300 ? -19.595 -12.578 1.687 1.00 93.94 300 GLU A O 1
ATOM 2320 N N . ASN A 1 301 ? -20.834 -12.196 3.517 1.00 96.31 301 ASN A N 1
ATOM 2321 C CA . ASN A 1 301 ? -21.224 -10.845 3.121 1.00 96.31 301 ASN A CA 1
ATOM 2322 C C . ASN A 1 301 ? -20.627 -9.765 4.036 1.00 96.31 301 ASN A C 1
ATOM 2324 O O . ASN A 1 301 ? -21.118 -8.646 4.086 1.00 96.31 301 ASN A O 1
ATOM 2328 N N . CYS A 1 302 ? -19.632 -10.118 4.859 1.00 97.44 302 CYS A N 1
ATOM 2329 C CA . CYS A 1 302 ? -19.085 -9.248 5.899 1.00 97.44 302 CYS A CA 1
ATOM 2330 C C . CYS A 1 302 ? -17.561 -9.200 5.834 1.00 97.44 302 CYS A C 1
ATOM 2332 O O . CYS A 1 302 ? -16.908 -10.243 5.869 1.00 97.44 302 CYS A O 1
ATOM 2334 N N . MET A 1 303 ? -16.987 -7.999 5.784 1.00 96.44 303 MET A N 1
ATOM 2335 C CA . MET A 1 303 ? -15.555 -7.823 5.552 1.00 96.44 303 MET A CA 1
ATOM 2336 C C . MET A 1 303 ? -14.732 -8.057 6.825 1.00 96.44 303 MET A C 1
ATOM 2338 O O . MET A 1 303 ? -14.976 -7.442 7.869 1.00 96.44 303 MET A O 1
ATOM 2342 N N . GLU A 1 304 ? -13.704 -8.904 6.734 1.00 95.31 304 GLU A N 1
ATOM 2343 C CA . GLU A 1 304 ? -12.650 -9.029 7.741 1.00 95.31 304 GLU A CA 1
ATOM 2344 C C . GLU A 1 304 ? -11.289 -8.529 7.237 1.00 95.31 304 GLU A C 1
ATOM 2346 O O . GLU A 1 304 ? -10.942 -8.667 6.065 1.00 95.31 304 GLU A O 1
ATOM 2351 N N . LEU A 1 305 ? -10.493 -7.985 8.158 1.00 91.00 305 LEU A N 1
ATOM 2352 C CA . LEU A 1 305 ? -9.133 -7.503 7.933 1.00 91.00 305 LEU A CA 1
ATOM 2353 C C . LEU A 1 305 ? -8.100 -8.508 8.462 1.00 91.00 305 LEU A C 1
ATOM 2355 O O . LEU A 1 305 ? -8.170 -8.923 9.623 1.00 91.00 305 LEU A O 1
ATOM 2359 N N . TYR A 1 306 ? -7.103 -8.848 7.643 1.00 84.88 306 TYR A N 1
ATOM 2360 C CA . TYR A 1 306 ? -5.961 -9.699 7.994 1.00 84.88 306 TYR A CA 1
ATOM 2361 C C . TYR A 1 306 ? -4.731 -8.897 8.425 1.00 84.88 306 TYR A C 1
ATOM 2363 O O . TYR A 1 306 ? -4.543 -7.741 8.057 1.00 84.88 306 TYR A O 1
ATOM 2371 N N . THR A 1 307 ? -3.823 -9.547 9.163 1.00 71.38 307 THR A N 1
ATOM 2372 C CA . THR A 1 307 ? -2.567 -8.951 9.663 1.00 71.38 307 THR A CA 1
ATOM 2373 C C . THR A 1 307 ? -1.547 -8.572 8.584 1.00 71.38 307 THR A C 1
ATOM 2375 O O . THR A 1 307 ? -0.447 -8.155 8.940 1.00 71.38 307 THR A O 1
ATOM 2378 N N . ASP A 1 308 ? -1.853 -8.778 7.306 1.00 68.81 308 ASP A N 1
ATOM 2379 C CA . ASP A 1 308 ? -1.100 -8.289 6.143 1.00 68.81 308 ASP A CA 1
ATOM 2380 C C . ASP A 1 308 ? -1.772 -7.056 5.498 1.00 68.81 308 ASP A C 1
ATOM 2382 O O . ASP A 1 308 ? -1.295 -6.553 4.487 1.00 68.81 308 ASP A O 1
ATOM 2386 N N . GLY A 1 309 ? -2.866 -6.557 6.088 1.00 74.69 309 GLY A N 1
ATOM 2387 C CA . GLY A 1 309 ? -3.685 -5.462 5.568 1.00 74.69 309 GLY A CA 1
ATOM 2388 C C . GLY A 1 309 ? -4.767 -5.916 4.586 1.00 74.69 309 GLY A C 1
ATOM 2389 O O . GLY A 1 309 ? -5.637 -5.113 4.255 1.00 74.69 309 GLY A O 1
ATOM 2390 N N . GLY A 1 310 ? -4.733 -7.171 4.131 1.00 79.94 310 GLY A N 1
ATOM 2391 C CA . GLY A 1 310 ? -5.651 -7.699 3.129 1.00 79.94 310 GLY A CA 1
ATOM 2392 C C . GLY A 1 310 ? -7.054 -7.977 3.665 1.00 79.94 310 GLY A C 1
ATOM 2393 O O . GLY A 1 310 ? -7.237 -8.253 4.855 1.00 79.94 310 GLY A O 1
ATOM 2394 N N . TRP A 1 311 ? -8.044 -7.918 2.779 1.00 92.44 311 TRP A N 1
ATOM 2395 C CA . TRP A 1 311 ? -9.461 -8.107 3.099 1.00 92.44 311 TRP A CA 1
ATOM 2396 C C . TRP A 1 311 ? -9.982 -9.461 2.617 1.00 92.44 311 TRP A C 1
ATOM 2398 O O . TRP A 1 311 ? -9.433 -10.055 1.687 1.00 92.44 311 TRP A O 1
ATOM 2408 N N . ASN A 1 312 ? -11.038 -9.944 3.262 1.00 93.38 312 ASN A N 1
ATOM 2409 C CA . ASN A 1 312 ? -11.693 -11.226 2.997 1.00 93.38 312 ASN A CA 1
ATOM 2410 C C . ASN A 1 312 ? -13.165 -11.089 3.374 1.00 93.38 312 ASN A C 1
ATOM 2412 O O . ASN A 1 312 ? -13.481 -10.475 4.396 1.00 93.38 312 ASN A O 1
ATOM 2416 N N . ASP A 1 313 ? -14.055 -11.658 2.582 1.00 95.94 313 ASP A N 1
ATOM 2417 C CA . ASP A 1 313 ? -15.469 -11.754 2.908 1.00 95.94 313 ASP A CA 1
ATOM 2418 C C . ASP A 1 313 ? -15.705 -12.979 3.792 1.00 95.94 313 ASP A C 1
ATOM 2420 O O . ASP A 1 313 ? -15.164 -14.050 3.556 1.00 95.94 313 ASP A O 1
ATOM 2424 N N . LEU A 1 314 ? -16.428 -12.832 4.899 1.00 96.69 314 LEU A N 1
ATOM 2425 C CA . LEU A 1 314 ? -16.631 -13.921 5.853 1.00 96.69 314 LEU A CA 1
ATOM 2426 C C . LEU A 1 314 ? -18.100 -14.025 6.265 1.00 96.69 314 LEU A C 1
ATOM 2428 O O . LEU A 1 314 ? -18.826 -13.034 6.345 1.00 96.69 314 LEU A O 1
ATOM 2432 N N . LEU A 1 315 ? -18.541 -15.243 6.587 1.00 97.31 315 LEU A N 1
ATOM 2433 C CA . LEU A 1 315 ? -19.813 -15.491 7.274 1.00 97.31 315 LEU A CA 1
ATOM 2434 C C . LEU A 1 315 ? -20.023 -14.516 8.453 1.00 97.31 315 LEU A C 1
ATOM 2436 O O . LEU A 1 315 ? -19.367 -14.626 9.493 1.00 97.31 315 LEU A O 1
ATOM 2440 N N . CYS A 1 316 ? -21.012 -13.630 8.331 1.00 97.69 316 CYS A N 1
ATOM 2441 C CA . CYS A 1 316 ? -21.326 -12.571 9.301 1.00 97.69 316 CYS A CA 1
ATOM 2442 C C . CYS A 1 316 ? -21.610 -13.073 10.731 1.00 97.69 316 CYS A C 1
ATOM 2444 O O . CYS A 1 316 ? -21.459 -12.337 11.707 1.00 97.69 316 CYS A O 1
ATOM 2446 N N . SER A 1 317 ? -22.007 -14.343 10.877 1.00 97.00 317 SER A N 1
ATOM 2447 C CA . SER A 1 317 ? -22.287 -14.985 12.167 1.00 97.00 317 SER A CA 1
ATOM 2448 C C . SER A 1 317 ? -21.031 -15.421 12.933 1.00 97.00 317 SER A C 1
ATOM 2450 O O . SER A 1 317 ? -21.140 -16.012 14.009 1.00 97.00 317 SER A O 1
ATOM 2452 N N . ARG A 1 318 ? -19.830 -15.231 12.372 1.00 97.06 318 ARG A N 1
ATOM 2453 C CA . ARG A 1 318 ? -18.573 -15.538 13.064 1.00 97.06 318 ARG A CA 1
ATOM 2454 C C . ARG A 1 318 ? -18.343 -14.544 14.199 1.00 97.06 318 ARG A C 1
ATOM 2456 O O . ARG A 1 318 ? -18.673 -13.376 14.090 1.00 97.06 318 ARG A O 1
ATOM 2463 N N . LEU A 1 319 ? -17.743 -15.013 15.289 1.00 95.75 319 LEU A N 1
ATOM 2464 C CA . LEU A 1 319 ? -17.332 -14.138 16.383 1.00 95.75 319 LEU A CA 1
ATOM 2465 C C . LEU A 1 319 ? -15.917 -13.625 16.108 1.00 95.75 319 LEU A C 1
ATOM 2467 O O . LEU A 1 319 ? -14.992 -14.432 15.963 1.00 95.75 319 LEU A O 1
ATOM 2471 N N . LYS A 1 320 ? -15.742 -12.303 16.043 1.00 95.06 320 LYS A N 1
ATOM 2472 C CA . LYS A 1 320 ? -14.439 -11.649 15.851 1.00 95.06 320 LYS A CA 1
ATOM 2473 C C . LYS A 1 320 ? -14.295 -10.444 16.763 1.00 95.06 320 LYS A C 1
ATOM 2475 O O . LYS A 1 320 ? -15.275 -9.797 17.121 1.00 95.06 320 LYS A O 1
ATOM 2480 N N . HIS A 1 321 ? -13.049 -10.140 17.103 1.00 94.38 321 HIS A N 1
ATOM 2481 C CA . HIS A 1 321 ? -12.680 -8.825 17.617 1.00 94.38 321 HIS A CA 1
ATOM 2482 C C . HIS A 1 321 ? -12.799 -7.783 16.503 1.00 94.38 321 HIS A C 1
ATOM 2484 O O . HIS A 1 321 ? -12.841 -8.129 15.322 1.00 94.38 321 HIS A O 1
ATOM 2490 N N . PHE A 1 322 ? -12.849 -6.510 16.869 1.00 95.56 322 PHE A N 1
ATOM 2491 C CA . PHE A 1 322 ? -13.103 -5.438 15.914 1.00 95.56 322 PHE A CA 1
ATOM 2492 C C . PHE A 1 322 ? -12.527 -4.113 16.404 1.00 95.56 322 PHE A C 1
ATOM 2494 O O . PHE A 1 322 ? -12.127 -3.984 17.565 1.00 95.56 322 PHE A O 1
ATOM 2501 N N . ILE A 1 323 ? -12.443 -3.140 15.501 1.00 93.31 323 ILE A N 1
ATOM 2502 C CA . ILE A 1 323 ? -12.000 -1.780 15.808 1.00 93.31 323 ILE A CA 1
ATOM 2503 C C . ILE A 1 323 ? -13.136 -0.831 15.452 1.00 93.31 323 ILE A C 1
ATOM 2505 O O . ILE A 1 323 ? -13.714 -0.949 14.375 1.00 93.31 323 ILE A O 1
ATOM 2509 N N . CYS A 1 324 ? -13.446 0.091 16.358 1.00 93.38 324 CYS A N 1
ATOM 2510 C CA . CYS A 1 324 ? -14.331 1.213 16.079 1.00 93.38 324 CYS A CA 1
ATOM 2511 C C . CYS A 1 324 ? -13.522 2.449 15.662 1.00 93.38 324 CYS A C 1
ATOM 2513 O O . CYS A 1 324 ? -12.401 2.628 16.142 1.00 93.38 324 CYS A O 1
ATOM 2515 N N . GLU A 1 325 ? -14.102 3.293 14.817 1.00 91.06 325 GLU A N 1
ATOM 2516 C CA . GLU A 1 325 ? -13.565 4.555 14.296 1.00 91.06 325 GLU A CA 1
ATOM 2517 C C . GLU A 1 325 ? -14.585 5.686 14.513 1.00 91.06 325 GLU A C 1
ATOM 2519 O O . GLU A 1 325 ? -15.791 5.459 14.388 1.00 91.06 325 GLU A O 1
ATOM 2524 N N . GLY A 1 326 ? -14.114 6.882 14.874 1.00 84.19 326 GLY A N 1
ATOM 2525 C CA . GLY A 1 326 ? -14.938 8.087 15.020 1.00 84.19 326 GLY A CA 1
ATOM 2526 C C . GLY A 1 326 ? -14.127 9.368 15.108 1.00 84.19 326 GLY A C 1
ATOM 2527 O O . GLY A 1 326 ? -12.882 9.292 14.971 1.00 84.19 326 GLY A O 1
#

Foldseek 3Di:
DDDDDDDDPDWWKWWDDPPLDIDTPVPVVPPVVPPPDDDDDDDDDDDDDDPPPDAFIKMKTWFPWWAFLVLQQVVLVVLQWGFADPLDPSSLVVVLVCLCPPDVSPPQWAKAFGQWWCQVHFPQIFGVPPVRHTNPDAQADVCPPPQTNQFTTWIAHNVSHIYGGRRRGIHITMIIHGPCRNDDDPDDDDPPPPPPDDDDDPDDPPPDPKDKDWDPWWAFLVVQQVVLVVVVWGFQEPLDPVSLRVNLVVQVVDPPADQKAFGQWWCQVHWPQIFGSGDPRHTRPDAQADVCPPDQTNQFTTWMAGNNSHIYGHRRRGTGITMTID

Mean predicted aligned error: 18.58 Å

Nearest PDB structures (foldseek):
  4yli-assembly2_D  TM=9.385E-01  e=1.909E-10  Homo sapiens
  1htn-assembly1_A  TM=9.353E-01  e=6.213E-10  Homo sapiens
  1tn3-assembly1_A  TM=9.141E-01  e=1.708E-09  Homo sapiens
  5fft-assembly1_A  TM=9.017E-01  e=5.880E-09  Rattus norvegicus
  5ffs-assembly1_A  TM=9.010E-01  e=7.362E-09  Rattus norvegicus

pLDDT: mean 71.74, std 23.59, range [22.53, 98.0]

Sequence (326 aa):
MATGGGTLRMEIRWTIQHGGSLSRMAEMEKTVWSSLQTGNGTTGLATASDSSSVKAPSVYTYVPIDLSYSAATVYCRERGAHLATAETREELSVLYAIWQQAPGGACAGCRLWLGADDIAQNGDWRWNAANGDPVEYSAWKLTEPNGGDSENCMEFFPDETWNDRTCSTLRHFICEGDFEHLEPKLSGTAAADILEMSEQQVTCSQSPPA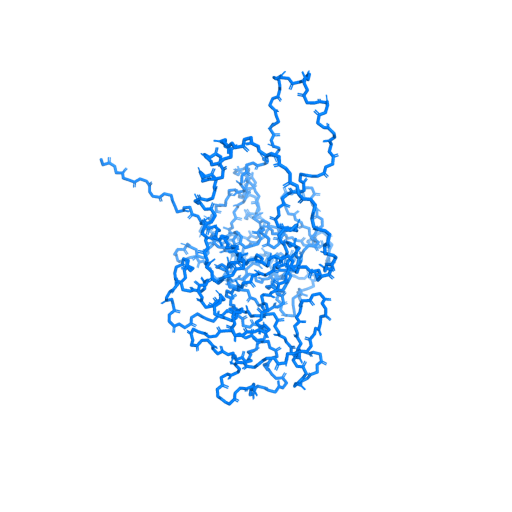VYTYVHIALTYSEATEYCRANGTHLATAETMKGLSILYAFWKQIPGAGTRLWMGADDIAQNGDWRWTAADGDPVDYYNWRLDEPNGGDRENCMELYTDGGWNDLLCSRLKHFICEG

Organism: Lingula anatina (NCBI:txid7574)

InterPro domains:
  IPR001304 C-type lectin-like [PF00059] (67-176)
  IPR001304 C-type lectin-like [PF00059] (219-325)
  IPR001304 C-type lectin-like [PS50041] (60-176)
  IPR001304 C-type lectin-like [PS50041] (212-325)
  IPR001304 C-type lectin-like [SM00034] (47-176)
  IPR001304 C-type lectin-like [SM00034] (204-325)
  IPR016186 C-type lectin-like/link domain superfamily [G3DSA:3.10.100.10] (23-176)
  IPR016186 C-type lectin-like/link domain superfamily [G3DSA:3.10.100.10] (189-325)
  IPR016187 C-type lectin fold [SSF56436] (58-178)
  IPR016187 C-type lectin fold [SSF56436] (211-325)
  IPR018378 C-type lectin, conserved site [PS00615] (153-175)
  IPR051663 C-type lectin and Tetranectin domain-containing protein [PTHR22799] (54-177)

Solvent-accessible surface area (backbone atoms only — not comparable to full-atom values): 19244 Å² total; per-residue (Å²): 140,84,87,85,83,78,84,78,84,76,83,63,55,43,50,59,55,97,83,84,56,81,51,60,65,92,59,54,77,68,56,64,78,76,69,78,82,84,81,90,84,88,89,83,93,77,91,74,93,71,89,71,80,74,77,73,47,58,31,44,40,67,42,96,50,71,32,28,50,68,58,45,40,49,58,17,43,79,54,59,23,19,28,27,72,53,76,43,74,70,47,43,53,47,54,50,55,51,49,56,68,36,94,72,40,70,55,92,77,63,45,28,42,40,18,35,35,17,77,93,41,72,88,54,42,22,33,67,41,100,80,50,49,69,66,79,53,82,51,55,30,94,78,42,77,68,47,59,94,65,17,37,25,32,29,38,41,89,84,72,24,31,38,47,31,48,44,81,50,66,28,27,35,33,27,28,27,46,61,79,54,74,48,83,86,86,77,88,75,73,92,76,76,76,82,79,75,82,90,71,84,84,68,75,88,66,71,75,78,75,46,78,44,80,40,88,64,62,32,31,50,68,56,43,41,50,53,20,45,76,71,75,27,19,28,30,64,47,80,37,73,68,45,38,53,50,55,46,58,55,55,74,70,45,86,88,58,74,72,47,26,48,35,18,35,34,17,77,93,40,75,90,54,42,20,30,67,70,51,100,56,44,71,64,84,57,83,53,55,34,90,84,39,75,70,46,59,93,63,16,38,26,32,31,37,36,88,82,66,28,30,39,42,33,52,43,83,47,69,34,30,34,34,26,29,76

Radius of gyration: 24.53 Å; Cα contacts (8 Å, |Δi|>4): 531; chains: 1; bounding box: 57×65×61 Å